Protein AF-A0A8J9YDN8-F1 (afdb_monomer_lite)

pLDDT: mean 72.3, std 19.66, range [25.12, 96.44]

Structure (mmCIF, N/CA/C/O backbone):
data_AF-A0A8J9YDN8-F1
#
_entry.id   AF-A0A8J9YDN8-F1
#
loop_
_atom_site.group_PDB
_atom_site.id
_atom_site.type_symbol
_atom_site.label_atom_id
_atom_site.label_alt_id
_atom_site.label_comp_id
_atom_site.label_asym_id
_atom_site.label_entity_id
_atom_site.label_seq_id
_atom_site.pdbx_PDB_ins_code
_atom_site.Cartn_x
_atom_site.Cartn_y
_atom_site.Cartn_z
_atom_site.occupancy
_atom_site.B_iso_or_equiv
_atom_site.auth_seq_id
_atom_site.auth_comp_id
_atom_site.auth_asym_id
_atom_site.auth_atom_id
_atom_site.pdbx_PDB_model_num
ATOM 1 N N . MET A 1 1 ? 43.183 -1.205 18.256 1.00 32.62 1 MET A N 1
ATOM 2 C CA . MET A 1 1 ? 43.778 -1.211 16.905 1.00 32.62 1 MET A CA 1
ATOM 3 C C . MET A 1 1 ? 43.228 -2.425 16.176 1.00 32.62 1 MET A C 1
ATOM 5 O O . MET A 1 1 ? 43.394 -3.534 16.661 1.00 32.62 1 MET A O 1
ATOM 9 N N . TYR A 1 2 ? 42.444 -2.174 15.131 1.00 32.41 2 TYR A N 1
ATOM 10 C CA . TYR A 1 2 ? 41.760 -3.162 14.299 1.00 32.41 2 TYR A CA 1
ATOM 11 C C . TYR A 1 2 ? 42.748 -4.118 13.618 1.00 32.41 2 TYR A C 1
ATOM 13 O O . TYR A 1 2 ? 43.807 -3.665 13.197 1.00 32.41 2 TYR A O 1
ATOM 21 N N . LEU A 1 3 ? 42.357 -5.383 13.429 1.00 27.89 3 LEU A N 1
ATOM 22 C CA . LEU A 1 3 ? 42.165 -5.972 12.095 1.00 27.89 3 LEU A CA 1
ATOM 23 C C . LEU A 1 3 ? 41.612 -7.403 12.206 1.00 27.89 3 LEU A C 1
ATOM 25 O O . LEU A 1 3 ? 42.238 -8.310 12.745 1.00 27.89 3 LEU A O 1
ATOM 29 N N . LEU A 1 4 ? 40.394 -7.548 11.684 1.00 29.16 4 LEU A N 1
ATOM 30 C CA . LEU A 1 4 ? 39.742 -8.797 11.315 1.00 29.16 4 LEU A CA 1
ATOM 31 C C . LEU A 1 4 ? 40.463 -9.381 10.093 1.00 29.16 4 LEU A C 1
ATOM 33 O O . LEU A 1 4 ? 40.366 -8.811 9.009 1.00 29.16 4 LEU A O 1
ATOM 37 N N . GLU A 1 5 ? 41.105 -10.537 10.240 1.00 28.38 5 GLU A N 1
ATOM 38 C CA . GLU A 1 5 ? 41.395 -11.430 9.116 1.00 28.38 5 GLU A CA 1
ATOM 39 C C . GLU A 1 5 ? 40.482 -12.654 9.221 1.00 28.38 5 GLU A C 1
ATOM 41 O O . GLU A 1 5 ? 40.680 -13.557 10.033 1.00 28.38 5 GLU A O 1
ATOM 46 N N . ILE A 1 6 ? 39.427 -12.652 8.404 1.00 29.89 6 ILE A N 1
ATOM 47 C CA . ILE A 1 6 ? 38.552 -13.806 8.205 1.00 29.89 6 ILE A CA 1
ATOM 48 C C . ILE A 1 6 ? 39.326 -14.812 7.356 1.00 29.89 6 ILE A C 1
ATOM 50 O O . ILE A 1 6 ? 39.540 -14.621 6.158 1.00 29.89 6 ILE A O 1
ATOM 54 N N . TRP A 1 7 ? 39.762 -15.876 8.023 1.00 25.12 7 TRP A N 1
ATOM 55 C CA . TRP A 1 7 ? 40.471 -17.000 7.438 1.00 25.12 7 TRP A CA 1
ATOM 56 C C . TRP A 1 7 ? 39.623 -17.734 6.396 1.00 25.12 7 TRP A C 1
ATOM 58 O O . TRP A 1 7 ? 38.424 -17.974 6.546 1.00 25.12 7 TRP A O 1
ATOM 68 N N . THR A 1 8 ? 40.307 -18.112 5.328 1.00 28.50 8 THR A N 1
ATOM 69 C CA . THR A 1 8 ? 39.839 -18.878 4.181 1.00 28.50 8 THR A CA 1
ATOM 70 C C . THR A 1 8 ? 39.310 -20.245 4.633 1.00 28.50 8 THR A C 1
ATOM 72 O O . THR A 1 8 ? 40.060 -21.066 5.160 1.00 28.50 8 THR A O 1
ATOM 75 N N . ILE A 1 9 ? 38.023 -20.531 4.413 1.00 33.84 9 ILE A N 1
ATOM 76 C CA . ILE A 1 9 ? 37.455 -21.857 4.696 1.00 33.84 9 ILE A CA 1
ATOM 77 C C . ILE A 1 9 ? 37.908 -22.830 3.600 1.00 33.84 9 ILE A C 1
ATOM 79 O O . ILE A 1 9 ? 37.355 -22.897 2.503 1.00 33.84 9 ILE A O 1
ATOM 83 N N . SER A 1 10 ? 38.949 -23.592 3.927 1.00 30.19 10 SER A N 1
ATOM 84 C CA . SER A 1 10 ? 39.359 -24.809 3.231 1.00 30.19 10 SER A CA 1
ATOM 85 C C . SER A 1 10 ? 38.374 -25.933 3.569 1.00 30.19 10 SER A C 1
ATOM 87 O O . SER A 1 10 ? 38.452 -26.547 4.632 1.00 30.19 10 SER A O 1
ATOM 89 N N . CYS A 1 11 ? 37.417 -26.216 2.682 1.00 31.25 11 CYS A N 1
ATOM 90 C CA . CYS A 1 11 ? 36.551 -27.389 2.820 1.00 31.25 11 CYS A CA 1
ATOM 91 C C . CYS A 1 11 ? 37.262 -28.649 2.297 1.00 31.25 11 CYS A C 1
ATOM 93 O O . CYS A 1 11 ? 37.248 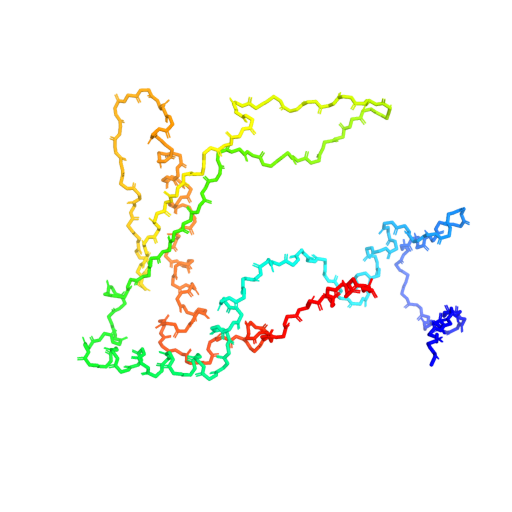-28.938 1.101 1.00 31.25 11 CYS A O 1
ATOM 95 N N . LYS A 1 12 ? 37.835 -29.441 3.211 1.00 34.00 12 LYS A N 1
ATOM 96 C CA . LYS A 1 12 ? 38.149 -30.863 3.000 1.00 34.00 12 LYS A CA 1
ATOM 97 C C . LYS A 1 12 ? 37.280 -31.719 3.933 1.00 34.00 12 LYS A C 1
ATOM 99 O O . LYS A 1 12 ? 37.434 -31.614 5.142 1.00 34.00 12 LYS A O 1
ATOM 104 N N . LYS A 1 13 ? 36.509 -32.642 3.321 1.00 38.09 13 LYS A N 1
ATOM 105 C CA . LYS A 1 13 ? 35.756 -33.793 3.897 1.00 38.09 13 LYS A CA 1
ATOM 106 C C . LYS A 1 13 ? 34.460 -33.393 4.637 1.00 38.09 13 LYS A C 1
ATOM 108 O O . LYS A 1 13 ? 34.459 -32.401 5.336 1.00 38.09 13 LYS A O 1
ATOM 113 N N . HIS A 1 14 ? 33.303 -34.051 4.530 1.00 32.78 14 HIS A N 1
ATOM 114 C CA . HIS A 1 14 ? 32.867 -35.372 4.057 1.00 32.78 14 HIS A CA 1
ATOM 115 C C . HIS A 1 14 ? 31.441 -35.203 3.480 1.00 32.78 14 HIS A C 1
ATOM 117 O O . HIS A 1 14 ? 30.592 -34.620 4.147 1.00 32.78 14 HIS A O 1
ATOM 123 N N . LEU A 1 15 ? 31.163 -35.703 2.273 1.00 41.69 15 LEU A N 1
ATOM 124 C CA . LEU A 1 15 ? 29.797 -35.812 1.738 1.00 41.69 15 LEU A CA 1
ATOM 125 C C . LEU A 1 15 ? 29.313 -37.257 1.941 1.00 41.69 15 LEU A C 1
ATOM 127 O O . LEU A 1 15 ? 30.065 -38.168 1.582 1.00 41.69 15 LEU A O 1
ATOM 131 N N . PRO A 1 16 ? 28.106 -37.494 2.487 1.00 37.84 16 PRO A N 1
ATOM 132 C CA . PRO A 1 16 ? 27.503 -38.816 2.475 1.00 37.84 16 PRO A CA 1
ATOM 133 C C . PRO A 1 16 ? 27.150 -39.214 1.040 1.00 37.84 16 PRO A C 1
ATOM 135 O O . PRO A 1 16 ? 26.726 -38.409 0.209 1.00 37.84 16 PRO A O 1
ATOM 138 N N . THR A 1 17 ? 27.397 -40.483 0.762 1.00 40.53 17 THR A N 1
ATOM 139 C CA . THR A 1 17 ? 27.254 -41.151 -0.523 1.00 40.53 17 THR A CA 1
ATOM 140 C C . THR A 1 17 ? 25.801 -41.253 -0.994 1.00 40.53 17 THR A C 1
ATOM 142 O O . THR A 1 17 ? 24.905 -41.605 -0.234 1.00 40.53 17 THR A O 1
ATOM 145 N N . THR A 1 18 ? 25.654 -41.047 -2.307 1.00 40.12 18 THR A N 1
ATOM 146 C CA . THR A 1 18 ? 24.608 -41.588 -3.194 1.00 40.12 18 THR A CA 1
ATOM 147 C C . THR A 1 18 ? 23.261 -40.858 -3.244 1.00 40.12 18 THR A C 1
ATOM 149 O O . THR A 1 18 ? 22.248 -41.305 -2.725 1.00 40.12 18 THR A O 1
ATOM 152 N N . THR A 1 19 ? 23.214 -39.792 -4.044 1.00 32.84 19 THR A N 1
ATOM 153 C CA . THR A 1 19 ? 22.147 -39.593 -5.042 1.00 32.84 19 THR A CA 1
ATOM 154 C C . THR A 1 19 ? 22.781 -38.893 -6.241 1.00 32.84 19 THR A C 1
ATOM 156 O O . THR A 1 19 ? 23.218 -37.745 -6.154 1.00 32.84 19 THR A O 1
ATOM 159 N N . THR A 1 20 ? 22.912 -39.614 -7.351 1.00 34.53 20 THR A N 1
ATOM 160 C CA . THR A 1 20 ? 23.477 -39.096 -8.598 1.00 34.53 20 THR A CA 1
ATOM 161 C C . THR A 1 20 ? 22.497 -38.106 -9.218 1.00 34.53 20 THR A C 1
ATOM 163 O O . THR A 1 20 ? 21.597 -38.490 -9.955 1.00 34.53 20 THR A O 1
ATOM 166 N N . ILE A 1 21 ? 22.689 -36.819 -8.940 1.00 35.16 21 ILE A N 1
ATOM 167 C CA . ILE A 1 21 ? 22.232 -35.738 -9.813 1.00 35.16 21 ILE A CA 1
ATOM 168 C C . ILE A 1 21 ? 23.504 -35.074 -10.331 1.00 35.16 21 ILE A C 1
ATOM 170 O O . ILE A 1 21 ? 24.177 -34.335 -9.611 1.00 35.16 21 ILE A O 1
ATOM 174 N N . SER A 1 22 ? 23.886 -35.386 -11.570 1.00 35.31 22 SER A N 1
ATOM 175 C CA . SER A 1 22 ? 25.076 -34.820 -12.203 1.00 35.31 22 SER A CA 1
ATOM 176 C C . SER A 1 22 ? 24.819 -33.375 -12.641 1.00 35.31 22 SER A C 1
ATOM 178 O O . SER A 1 22 ? 24.717 -33.075 -13.828 1.00 35.31 22 SER A O 1
ATOM 180 N N . PHE A 1 23 ? 24.745 -32.446 -11.692 1.00 42.88 23 PHE A N 1
ATOM 181 C CA . PHE A 1 23 ? 25.065 -31.059 -12.004 1.00 42.88 23 PHE A CA 1
ATOM 182 C C . PHE A 1 23 ? 26.581 -30.935 -11.945 1.00 42.88 23 PHE A C 1
ATOM 184 O O . PHE A 1 23 ? 27.172 -31.002 -10.868 1.00 42.88 23 PHE A O 1
ATOM 191 N N . SER A 1 24 ? 27.230 -30.783 -13.103 1.00 45.78 24 SER A N 1
ATOM 192 C CA . SER A 1 24 ? 28.659 -30.486 -13.179 1.00 45.78 24 SER A CA 1
ATOM 193 C C . SER A 1 24 ? 28.912 -29.132 -12.503 1.00 45.78 24 SER A C 1
ATOM 195 O O . SER A 1 24 ? 28.839 -28.065 -13.118 1.00 45.78 24 SER A O 1
ATOM 197 N N . CYS A 1 25 ? 29.151 -29.171 -11.198 1.00 50.16 25 CYS A N 1
ATOM 198 C CA . CYS A 1 25 ? 29.434 -28.026 -10.352 1.00 50.16 25 CYS A CA 1
ATOM 199 C C . CYS A 1 25 ? 30.897 -27.621 -10.568 1.00 50.16 25 CYS A C 1
ATOM 201 O O . CYS A 1 25 ? 31.750 -27.777 -9.698 1.00 50.16 25 CYS A O 1
ATOM 203 N N . VAL A 1 26 ? 31.218 -27.191 -11.788 1.00 56.16 26 VAL A N 1
ATOM 204 C CA . VAL A 1 26 ? 32.577 -26.806 -12.156 1.00 56.16 26 VAL A CA 1
ATOM 205 C C . VAL A 1 26 ? 32.791 -25.378 -11.667 1.00 56.16 26 VAL A C 1
ATOM 207 O O . VAL A 1 26 ? 32.317 -24.412 -12.267 1.00 56.16 26 VAL A O 1
ATOM 210 N N . LEU A 1 27 ? 33.485 -25.244 -10.537 1.00 59.66 27 LEU A N 1
ATOM 211 C CA . LEU A 1 27 ? 34.153 -23.995 -10.186 1.00 59.66 27 LEU A CA 1
ATOM 212 C C . LEU A 1 27 ? 35.107 -23.639 -11.332 1.00 59.66 27 LEU A C 1
ATOM 214 O O . LEU A 1 27 ? 35.815 -24.503 -11.849 1.00 59.66 27 LEU A O 1
ATOM 218 N N . ASN A 1 28 ? 35.113 -22.379 -11.763 1.00 60.41 28 ASN A N 1
ATOM 219 C CA . ASN A 1 28 ? 35.979 -21.941 -12.846 1.00 60.41 28 ASN A CA 1
ATOM 220 C C . ASN A 1 28 ? 37.429 -21.912 -12.348 1.00 60.41 28 ASN A C 1
ATOM 222 O O . ASN A 1 28 ? 37.866 -20.936 -11.741 1.00 60.41 28 ASN A O 1
ATOM 226 N N . THR A 1 29 ? 38.179 -22.977 -12.622 1.00 61.03 29 THR A N 1
ATOM 227 C CA . THR A 1 29 ? 39.565 -23.155 -12.166 1.00 61.03 29 THR A CA 1
ATOM 228 C C . THR A 1 29 ? 40.539 -22.131 -12.747 1.00 61.03 29 THR A C 1
ATOM 230 O O . THR A 1 29 ? 41.575 -21.886 -12.143 1.00 61.03 29 THR A O 1
ATOM 233 N N . ARG A 1 30 ? 40.209 -21.472 -13.869 1.00 63.25 30 ARG A N 1
ATOM 234 C CA . ARG A 1 30 ? 41.048 -20.408 -14.455 1.00 63.25 30 ARG A CA 1
ATOM 235 C C . ARG A 1 30 ? 40.832 -19.035 -13.818 1.00 63.25 30 ARG A C 1
ATOM 237 O O . ARG A 1 30 ? 41.738 -18.213 -13.853 1.00 63.25 30 ARG A O 1
ATOM 244 N N . LYS A 1 31 ? 39.634 -18.761 -13.290 1.00 65.25 31 LYS A N 1
ATOM 245 C CA . LYS A 1 31 ? 39.267 -17.460 -12.691 1.00 65.25 31 LYS A CA 1
ATOM 246 C C . LYS A 1 31 ? 39.116 -17.501 -11.168 1.00 65.25 31 LYS A C 1
ATOM 248 O O . LYS A 1 31 ? 38.851 -16.462 -10.575 1.00 65.25 31 LYS A O 1
ATOM 253 N N . GLY A 1 32 ? 39.224 -18.681 -10.550 1.00 70.50 32 GLY A N 1
ATOM 254 C CA . GLY A 1 32 ? 39.002 -18.863 -9.113 1.00 70.50 32 GLY A CA 1
ATOM 255 C C . GLY A 1 32 ? 37.584 -18.496 -8.666 1.00 70.50 32 GLY A C 1
ATOM 256 O O . GLY A 1 32 ? 37.387 -18.113 -7.519 1.00 70.50 32 GLY A O 1
ATOM 257 N N . SER A 1 33 ? 36.597 -18.558 -9.566 1.00 71.62 33 SER A N 1
ATOM 258 C CA . SER A 1 33 ? 35.242 -18.069 -9.301 1.00 71.62 33 SER A CA 1
ATOM 259 C C . SER A 1 33 ? 34.178 -19.140 -9.502 1.00 71.62 33 SER A C 1
ATOM 261 O O . SER A 1 33 ? 34.288 -20.034 -10.346 1.00 71.62 33 SER A O 1
ATOM 263 N N . ALA A 1 34 ? 33.114 -19.047 -8.709 1.00 77.50 34 ALA A N 1
ATOM 264 C CA . ALA A 1 34 ? 31.947 -19.891 -8.874 1.00 77.50 34 ALA A CA 1
ATOM 265 C C . ALA A 1 34 ? 31.146 -19.477 -10.119 1.00 77.50 34 ALA A C 1
ATOM 267 O O . ALA A 1 34 ? 30.843 -18.301 -10.322 1.00 77.50 34 ALA A O 1
ATOM 268 N N . GLY A 1 35 ? 30.809 -20.453 -10.966 1.00 80.69 35 GLY A N 1
ATOM 269 C CA . GLY A 1 35 ? 29.981 -20.235 -12.152 1.00 80.69 35 GLY A CA 1
ATOM 270 C C . GLY A 1 35 ? 28.487 -20.105 -11.833 1.00 80.69 35 GLY A C 1
ATOM 271 O O . GLY A 1 35 ? 28.041 -20.386 -10.721 1.00 80.69 35 GLY A O 1
ATOM 272 N N . TRP A 1 36 ? 27.688 -19.744 -12.842 1.00 79.50 36 TRP A N 1
ATOM 273 C CA . TRP A 1 36 ? 26.227 -19.636 -12.715 1.00 79.50 36 TRP A CA 1
ATOM 274 C C . TRP A 1 36 ? 25.578 -20.932 -12.203 1.00 79.50 36 TRP A C 1
ATOM 276 O O . TRP A 1 36 ? 24.789 -20.887 -11.264 1.00 79.50 36 TRP A O 1
ATOM 286 N N . ASN A 1 37 ? 25.980 -22.092 -12.738 1.00 83.81 37 ASN A N 1
ATOM 287 C CA . ASN A 1 37 ? 25.451 -23.398 -12.319 1.00 83.81 37 ASN A CA 1
ATOM 288 C C . ASN A 1 37 ? 25.775 -23.725 -10.853 1.00 83.81 37 ASN A C 1
ATOM 290 O O . ASN A 1 37 ? 24.958 -24.329 -10.162 1.00 83.81 37 ASN A O 1
ATOM 294 N N . TRP A 1 38 ? 26.942 -23.291 -10.359 1.00 86.19 38 TRP A N 1
ATOM 295 C CA . TRP A 1 38 ? 27.281 -23.419 -8.941 1.00 86.19 38 TRP A CA 1
ATOM 296 C C . TRP A 1 38 ? 26.325 -22.584 -8.086 1.00 86.19 38 TRP A C 1
ATOM 298 O O . TRP A 1 38 ? 25.809 -23.093 -7.096 1.00 86.19 38 TRP A O 1
ATOM 308 N N . LEU A 1 39 ? 26.046 -21.336 -8.487 1.00 82.88 39 LEU A N 1
ATOM 309 C CA . LEU A 1 39 ? 25.153 -20.433 -7.754 1.00 82.88 39 LEU A CA 1
ATOM 310 C C . LEU A 1 39 ? 23.708 -20.945 -7.736 1.00 82.88 39 LEU A C 1
ATOM 312 O O . LEU A 1 39 ? 23.057 -20.859 -6.700 1.00 82.88 39 LEU A O 1
ATOM 316 N N . VAL A 1 40 ? 23.215 -21.479 -8.857 1.00 85.62 40 VAL A N 1
ATOM 317 C CA . VAL A 1 40 ? 21.880 -22.096 -8.937 1.00 85.62 40 VAL A CA 1
ATOM 318 C C . VAL A 1 40 ? 21.795 -23.290 -7.986 1.00 85.62 40 VAL A C 1
ATOM 320 O O . VAL A 1 40 ? 20.963 -23.281 -7.084 1.00 85.62 40 VAL A O 1
ATOM 323 N N . GLY A 1 41 ? 22.724 -24.247 -8.084 1.00 86.69 41 GLY A N 1
ATOM 324 C CA . GLY A 1 41 ? 22.722 -25.410 -7.193 1.00 86.69 41 GLY A CA 1
ATOM 325 C C . GLY A 1 41 ? 22.967 -25.050 -5.722 1.00 86.69 41 GLY A C 1
ATOM 326 O O . GLY A 1 41 ? 22.443 -25.706 -4.831 1.00 86.69 41 GLY A O 1
ATOM 327 N N . TYR A 1 42 ? 23.747 -24.004 -5.435 1.00 86.50 42 TYR A N 1
ATOM 328 C CA . TYR A 1 42 ? 23.937 -23.497 -4.073 1.00 86.50 42 TYR A CA 1
ATOM 329 C C . TYR A 1 42 ? 22.635 -22.928 -3.500 1.00 86.50 42 TYR A C 1
ATOM 331 O O . TYR A 1 42 ? 22.278 -23.244 -2.369 1.00 86.50 42 TYR A O 1
ATOM 339 N N . LYS A 1 43 ? 21.893 -22.144 -4.291 1.00 91.31 43 LYS A N 1
ATOM 340 C CA . LYS A 1 43 ? 20.582 -21.628 -3.886 1.00 91.31 43 LYS A CA 1
ATOM 341 C C . LYS A 1 43 ? 19.592 -22.748 -3.604 1.00 91.31 43 LYS A C 1
ATOM 343 O O . LYS A 1 43 ? 18.925 -22.695 -2.582 1.00 91.31 43 LYS A O 1
ATOM 348 N N . GLU A 1 44 ? 19.533 -23.760 -4.464 1.00 90.69 44 GLU A N 1
ATOM 349 C CA . GLU A 1 44 ? 18.628 -24.900 -4.289 1.00 90.69 44 GLU A CA 1
ATOM 350 C C . GLU A 1 44 ? 18.982 -25.731 -3.051 1.00 90.69 44 GLU A C 1
ATOM 352 O O . GLU A 1 44 ? 18.104 -26.021 -2.244 1.00 90.69 44 GLU A O 1
ATOM 357 N N . ARG A 1 45 ? 20.269 -26.046 -2.839 1.00 92.19 45 ARG A N 1
ATOM 358 C CA . ARG A 1 45 ? 20.721 -26.836 -1.678 1.00 92.19 45 ARG A CA 1
ATOM 359 C C . ARG A 1 45 ? 20.426 -26.174 -0.333 1.00 92.19 45 ARG A C 1
ATOM 361 O O . ARG A 1 45 ? 20.186 -26.882 0.637 1.00 92.19 45 ARG A O 1
ATOM 368 N N . TYR A 1 46 ? 20.479 -24.845 -0.272 1.00 92.44 46 TYR A N 1
ATOM 369 C CA . TYR A 1 46 ? 20.293 -24.084 0.967 1.00 92.44 46 TYR A CA 1
ATOM 370 C C . TYR A 1 46 ? 18.972 -23.298 1.011 1.00 92.44 46 TYR A C 1
ATOM 372 O O . TYR A 1 46 ? 18.788 -22.477 1.904 1.00 92.44 46 TYR A O 1
ATOM 380 N N . GLY A 1 47 ? 18.062 -23.509 0.053 1.00 91.12 47 GLY A N 1
ATOM 381 C CA . GLY A 1 47 ? 16.762 -22.829 0.011 1.00 91.12 47 GLY A CA 1
ATOM 382 C C . GLY A 1 47 ? 16.837 -21.299 -0.107 1.00 91.12 47 GLY A C 1
ATOM 383 O O . GLY A 1 47 ? 15.983 -20.594 0.424 1.00 91.12 47 GLY A O 1
ATOM 384 N N . LEU A 1 48 ? 17.858 -20.755 -0.774 1.00 88.75 48 LEU A N 1
ATOM 385 C CA . LEU A 1 48 ? 18.100 -19.309 -0.841 1.00 88.75 48 LEU A CA 1
ATOM 386 C C . LEU A 1 48 ? 17.388 -18.665 -2.037 1.00 88.75 48 LEU A C 1
ATOM 388 O O . LEU A 1 48 ? 17.522 -19.114 -3.176 1.00 88.75 48 LEU A O 1
ATOM 392 N N . SER A 1 49 ? 16.714 -17.535 -1.807 1.00 86.38 49 SER A N 1
ATOM 393 C CA . SER A 1 49 ? 16.098 -16.730 -2.871 1.00 86.38 49 SER A CA 1
ATOM 394 C C . SER A 1 49 ? 16.856 -15.420 -3.093 1.00 86.38 49 SER A C 1
ATOM 396 O O . SER A 1 49 ? 17.325 -14.788 -2.149 1.00 86.38 49 SER A O 1
ATOM 398 N N . LEU A 1 50 ? 17.001 -15.003 -4.356 1.00 80.19 50 LEU A N 1
ATOM 399 C CA . LEU A 1 50 ? 17.563 -13.690 -4.673 1.00 80.19 50 LEU A CA 1
ATOM 400 C C . LEU A 1 50 ? 16.430 -12.666 -4.678 1.00 80.19 50 LEU A C 1
ATOM 402 O O . LEU A 1 50 ? 15.491 -12.793 -5.462 1.00 80.19 50 LEU A O 1
ATOM 406 N N . ARG A 1 51 ? 16.535 -11.651 -3.824 1.00 78.62 51 ARG A N 1
ATOM 407 C CA . ARG A 1 51 ? 15.580 -10.546 -3.734 1.00 78.62 51 ARG A CA 1
ATOM 408 C C . ARG A 1 51 ? 16.314 -9.229 -3.933 1.00 78.62 51 ARG A C 1
ATOM 410 O O . ARG A 1 51 ? 17.461 -9.082 -3.516 1.00 78.62 51 ARG A O 1
ATOM 417 N N . THR A 1 52 ? 15.662 -8.284 -4.594 1.00 75.31 52 THR A N 1
ATOM 418 C CA . THR A 1 52 ? 16.093 -6.886 -4.575 1.00 75.31 52 THR A CA 1
ATOM 419 C C . THR A 1 52 ? 15.416 -6.238 -3.371 1.00 75.31 52 THR A C 1
ATOM 421 O O . THR A 1 52 ? 14.196 -6.367 -3.273 1.00 75.31 52 THR A O 1
ATOM 424 N N . PRO A 1 53 ? 16.162 -5.614 -2.444 1.00 77.50 53 PRO A N 1
ATOM 425 C CA . PRO A 1 53 ? 15.550 -4.951 -1.300 1.00 77.50 53 PRO A CA 1
ATOM 426 C C . PRO A 1 53 ? 14.664 -3.800 -1.781 1.00 77.50 53 PRO A C 1
ATOM 428 O O . PRO A 1 53 ? 15.024 -3.078 -2.715 1.00 77.50 53 PRO A O 1
ATOM 431 N N . GLU A 1 54 ? 13.504 -3.643 -1.153 1.00 76.62 54 GLU A N 1
ATOM 432 C CA . GLU A 1 54 ? 12.646 -2.482 -1.365 1.00 76.62 54 GLU A CA 1
ATOM 433 C C . GLU A 1 54 ? 13.135 -1.328 -0.488 1.00 76.62 54 GLU A C 1
ATOM 435 O O . GLU A 1 54 ? 13.484 -1.519 0.677 1.00 76.62 54 GLU A O 1
ATOM 440 N N . ASN A 1 55 ? 13.181 -0.120 -1.052 1.00 77.44 55 ASN A N 1
ATOM 441 C CA . ASN A 1 55 ? 13.557 1.061 -0.286 1.00 77.44 55 ASN A CA 1
ATOM 442 C C . ASN A 1 55 ? 12.412 1.431 0.664 1.00 77.44 55 ASN A C 1
ATOM 444 O O . ASN A 1 55 ? 11.319 1.778 0.215 1.00 77.44 55 ASN A O 1
ATOM 448 N N . LEU A 1 56 ? 12.687 1.412 1.965 1.00 78.25 56 LEU A N 1
ATOM 449 C CA . LEU A 1 56 ? 11.776 1.882 3.002 1.00 78.25 56 LEU A CA 1
ATOM 450 C C . LEU A 1 56 ? 12.189 3.294 3.426 1.00 78.25 56 LEU A C 1
ATOM 452 O O . LEU A 1 56 ? 13.354 3.533 3.740 1.00 78.25 56 LEU A O 1
ATOM 456 N N . SER A 1 57 ? 11.253 4.246 3.416 1.00 80.50 57 SER A N 1
ATOM 457 C CA . SER A 1 57 ? 11.536 5.586 3.935 1.00 80.50 57 SER A CA 1
ATOM 458 C C . SER A 1 57 ? 11.637 5.562 5.460 1.00 80.50 57 SER A C 1
ATOM 460 O O . SER A 1 57 ? 10.981 4.754 6.119 1.00 80.50 57 SER A O 1
ATOM 462 N N . SER A 1 58 ? 12.411 6.487 6.029 1.00 78.38 58 SER A N 1
ATOM 463 C CA . SER A 1 58 ? 12.563 6.625 7.484 1.00 78.38 58 SER A CA 1
ATOM 464 C C . SER A 1 58 ? 11.215 6.776 8.195 1.00 78.38 58 SER A C 1
ATOM 466 O O . SER A 1 58 ? 10.962 6.090 9.179 1.00 78.38 58 SER A O 1
ATOM 468 N N . GLY A 1 59 ? 10.307 7.595 7.651 1.00 78.50 59 GLY A N 1
ATOM 469 C CA . GLY A 1 59 ? 8.955 7.759 8.193 1.00 78.50 59 GLY A CA 1
ATOM 470 C C . GLY A 1 59 ? 8.155 6.452 8.218 1.00 78.50 59 GLY A C 1
ATOM 471 O O . GLY A 1 59 ? 7.536 6.134 9.229 1.00 78.50 59 GLY A O 1
ATOM 472 N N . ARG A 1 60 ? 8.221 5.642 7.150 1.00 77.88 60 ARG A N 1
ATOM 473 C CA . ARG A 1 60 ? 7.546 4.332 7.118 1.00 77.88 60 ARG A CA 1
ATOM 474 C C . ARG A 1 60 ? 8.171 3.342 8.100 1.00 77.88 60 ARG A C 1
ATOM 476 O O . ARG A 1 60 ? 7.436 2.571 8.709 1.00 77.88 60 ARG A O 1
ATOM 483 N N . ALA A 1 61 ? 9.490 3.383 8.287 1.00 77.81 61 ALA A N 1
ATOM 484 C CA . ALA A 1 61 ? 10.178 2.554 9.275 1.00 77.81 61 ALA A CA 1
ATOM 485 C C . ALA A 1 61 ? 9.763 2.910 10.713 1.00 77.81 61 ALA A C 1
ATOM 487 O O . ALA A 1 61 ? 9.516 2.017 11.515 1.00 77.81 61 ALA A O 1
ATOM 488 N N . ILE A 1 62 ? 9.614 4.203 11.024 1.00 78.62 62 ILE A N 1
ATOM 489 C CA . ILE A 1 62 ? 9.136 4.662 12.338 1.00 78.62 62 ILE A CA 1
ATOM 490 C C . ILE A 1 62 ? 7.700 4.188 12.582 1.00 78.62 62 ILE A C 1
ATOM 492 O O . ILE A 1 62 ? 7.437 3.581 13.615 1.00 78.62 62 ILE A O 1
ATOM 496 N N . CYS A 1 63 ? 6.788 4.391 11.625 1.00 78.75 63 CYS A N 1
ATOM 497 C CA . CYS A 1 63 ? 5.391 3.960 11.762 1.00 78.75 63 CYS A CA 1
ATOM 498 C C . CYS A 1 63 ? 5.215 2.435 11.822 1.00 78.75 63 CYS A C 1
ATOM 500 O O . CYS A 1 63 ? 4.165 1.965 12.244 1.00 78.75 63 CYS A O 1
ATOM 502 N N . SER A 1 64 ? 6.228 1.664 11.419 1.00 77.44 64 SER A N 1
ATOM 503 C CA . SER A 1 64 ? 6.228 0.200 11.527 1.00 77.44 64 SER A CA 1
ATOM 504 C C . SER A 1 64 ? 6.625 -0.290 12.927 1.00 77.44 64 SER A C 1
ATOM 506 O O . SER A 1 64 ? 6.796 -1.486 13.121 1.00 77.44 64 SER A O 1
ATOM 508 N N . ASN A 1 65 ? 6.778 0.604 13.911 1.00 82.94 65 ASN A N 1
ATOM 509 C CA . ASN A 1 65 ? 7.016 0.240 15.307 1.00 82.94 65 ASN A CA 1
ATOM 510 C C . ASN A 1 65 ? 5.764 -0.432 15.916 1.00 82.94 65 ASN A C 1
ATOM 512 O O . ASN A 1 65 ? 4.661 0.099 15.759 1.00 82.94 65 ASN A O 1
ATOM 516 N N . PRO A 1 66 ? 5.907 -1.553 16.653 1.00 82.88 66 PRO A N 1
ATOM 517 C CA . PRO A 1 66 ? 4.777 -2.263 17.255 1.00 82.88 66 PRO A CA 1
ATOM 518 C C . PRO A 1 66 ? 3.909 -1.397 18.176 1.00 82.88 66 PRO A C 1
ATOM 520 O O . PRO A 1 66 ? 2.700 -1.596 18.202 1.00 82.88 66 PRO A O 1
ATOM 523 N N . THR A 1 67 ? 4.481 -0.429 18.901 1.00 86.00 67 THR A N 1
ATOM 524 C CA . THR A 1 67 ? 3.702 0.463 19.779 1.00 86.00 67 THR A CA 1
ATOM 525 C C . THR A 1 67 ? 2.783 1.373 18.967 1.00 86.00 67 THR A C 1
ATOM 527 O O . THR A 1 67 ? 1.592 1.439 19.233 1.00 86.00 67 THR A O 1
ATOM 530 N N . ILE A 1 68 ? 3.311 1.992 17.907 1.00 86.69 68 ILE A N 1
ATOM 531 C CA . ILE A 1 68 ? 2.531 2.878 17.028 1.00 86.69 68 ILE A CA 1
ATOM 532 C C . ILE A 1 68 ? 1.445 2.086 16.292 1.00 86.69 68 ILE A C 1
ATOM 534 O O . ILE A 1 68 ? 0.328 2.568 16.117 1.00 86.69 68 ILE A O 1
ATOM 538 N N . LEU A 1 69 ? 1.756 0.855 15.876 1.00 87.56 69 LEU A N 1
ATOM 539 C CA . LEU A 1 69 ? 0.774 -0.040 15.268 1.00 87.56 69 LEU A CA 1
ATOM 540 C C . LEU A 1 69 ? -0.328 -0.437 16.256 1.00 87.56 69 LEU A C 1
ATOM 542 O O . LEU A 1 69 ? -1.495 -0.453 15.870 1.00 87.56 69 LEU A O 1
ATOM 546 N N . ALA A 1 70 ? 0.014 -0.731 17.514 1.00 88.56 70 ALA A N 1
ATOM 547 C CA . ALA A 1 70 ? -0.971 -1.041 18.547 1.00 88.56 70 ALA A CA 1
ATOM 548 C C . ALA A 1 70 ? -1.945 0.130 18.752 1.00 88.56 70 ALA A C 1
ATOM 550 O O . ALA A 1 70 ? -3.158 -0.073 18.648 1.00 88.56 70 ALA A O 1
ATOM 551 N N . ASP A 1 71 ? -1.414 1.346 18.907 1.00 91.88 71 ASP A N 1
ATOM 552 C CA . ASP A 1 71 ? -2.207 2.572 19.049 1.00 91.88 71 ASP A CA 1
ATOM 553 C C . ASP A 1 71 ? -3.094 2.810 17.813 1.00 91.88 71 ASP A C 1
ATOM 555 O O . ASP A 1 71 ? -4.262 3.188 17.922 1.00 91.88 71 ASP A O 1
ATOM 559 N N . PHE A 1 72 ? -2.571 2.563 16.607 1.00 92.12 72 PHE A N 1
ATOM 560 C CA . PHE A 1 72 ? -3.342 2.676 15.367 1.00 92.12 72 PHE A CA 1
ATOM 561 C C . PHE A 1 72 ? -4.545 1.724 15.348 1.00 92.12 72 PHE A C 1
ATOM 563 O O . PHE A 1 72 ? -5.660 2.156 15.047 1.00 92.12 72 PHE A O 1
ATOM 570 N N . TYR A 1 73 ? -4.348 0.444 15.675 1.00 93.50 73 TYR A N 1
ATOM 571 C CA . TYR A 1 73 ? -5.439 -0.531 15.658 1.00 93.50 73 TYR A CA 1
ATOM 572 C C . TYR A 1 73 ? -6.464 -0.304 16.771 1.00 93.50 73 TYR A C 1
ATOM 574 O O . TYR A 1 73 ? -7.640 -0.594 16.564 1.00 93.50 73 TYR A O 1
ATOM 582 N N . GLU A 1 74 ? -6.055 0.210 17.931 1.00 94.50 74 GLU A N 1
ATOM 583 C CA . GLU A 1 74 ? -6.977 0.599 19.005 1.00 94.50 74 GLU A CA 1
ATOM 584 C C . GLU A 1 74 ? -7.865 1.782 18.592 1.00 94.50 74 GLU A C 1
ATOM 586 O O . GLU A 1 74 ? -9.089 1.748 18.756 1.00 94.50 74 GLU A O 1
ATOM 591 N N . ASN A 1 75 ? -7.271 2.792 17.953 1.00 95.25 75 ASN A N 1
ATOM 592 C CA . ASN A 1 75 ? -8.020 3.915 17.394 1.00 95.25 75 ASN A CA 1
ATOM 593 C C . ASN A 1 75 ? -8.971 3.463 16.277 1.00 95.25 75 ASN A C 1
ATOM 595 O O . ASN A 1 75 ? -10.127 3.885 16.233 1.00 95.25 75 ASN A O 1
ATOM 599 N N . LEU A 1 76 ? -8.511 2.571 15.394 1.00 93.69 76 LEU A N 1
ATOM 600 C CA . LEU A 1 76 ? -9.338 2.002 14.332 1.00 93.69 76 LEU A CA 1
ATOM 601 C C . LEU A 1 76 ? -10.537 1.232 14.900 1.00 93.69 76 LEU A C 1
ATOM 603 O O . LEU A 1 76 ? -11.658 1.437 14.444 1.00 93.69 76 LEU A O 1
ATOM 607 N N . GLU A 1 77 ? -10.319 0.383 15.905 1.00 94.75 77 GLU A N 1
ATOM 608 C CA . GLU A 1 77 ? -11.385 -0.358 16.588 1.00 94.75 77 GLU A CA 1
ATOM 609 C C . GLU A 1 77 ? -12.429 0.588 17.187 1.00 94.75 77 GLU A C 1
ATOM 611 O O . GLU A 1 77 ? -13.628 0.418 16.963 1.00 94.75 77 GLU A O 1
ATOM 616 N N . THR A 1 78 ? -11.969 1.638 17.869 1.00 9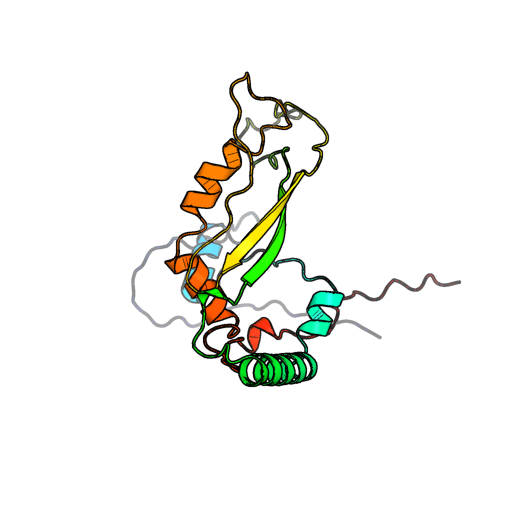5.81 78 THR A N 1
ATOM 617 C CA . THR A 1 78 ? -12.837 2.656 18.471 1.00 95.81 78 THR A CA 1
ATOM 618 C C . THR A 1 78 ? -13.710 3.343 17.421 1.00 95.81 78 THR A C 1
ATOM 620 O O . THR A 1 78 ? -14.920 3.475 17.613 1.00 95.81 78 THR A O 1
ATOM 623 N N . ILE A 1 79 ? -13.131 3.743 16.285 1.00 94.94 79 ILE A N 1
ATOM 624 C CA . ILE A 1 79 ? -13.856 4.390 15.180 1.00 94.94 79 ILE A CA 1
ATOM 625 C C . ILE A 1 79 ? -14.871 3.426 14.555 1.00 94.94 79 ILE A C 1
ATOM 627 O O . ILE A 1 79 ? -16.013 3.813 14.302 1.00 94.94 79 ILE A O 1
ATOM 631 N N . LEU A 1 80 ? -14.484 2.167 14.327 1.00 94.06 80 LEU A N 1
ATOM 632 C CA . LEU A 1 80 ? -15.370 1.165 13.734 1.00 94.06 80 LEU A CA 1
ATOM 633 C C . LEU A 1 80 ? -16.586 0.875 14.622 1.00 94.06 80 LEU A C 1
ATOM 635 O O . LEU A 1 80 ? -17.698 0.773 14.102 1.00 94.06 80 LEU A O 1
ATOM 639 N N . LEU A 1 81 ? -16.388 0.785 15.940 1.00 94.25 81 LEU A N 1
ATOM 640 C CA . LEU A 1 81 ? -17.464 0.572 16.912 1.00 94.25 81 LEU A CA 1
ATOM 641 C C . LEU A 1 81 ? -18.355 1.810 17.059 1.00 94.25 81 LEU A C 1
ATOM 643 O O . LEU A 1 81 ? -19.577 1.694 17.016 1.00 94.25 81 LEU A O 1
ATOM 647 N N . THR A 1 82 ? -17.757 2.999 17.176 1.00 96.44 82 THR A N 1
ATOM 648 C CA . THR A 1 82 ? -18.494 4.264 17.368 1.00 96.44 82 THR A CA 1
ATOM 649 C C . THR A 1 82 ? -19.430 4.571 16.196 1.00 96.44 82 THR A C 1
ATOM 651 O O . THR A 1 82 ? -20.491 5.165 16.387 1.00 96.44 82 THR A O 1
ATOM 654 N N . HIS A 1 83 ? -19.057 4.162 14.982 1.00 93.19 83 HIS A N 1
ATOM 655 C CA . HIS A 1 83 ? -19.814 4.443 13.762 1.00 93.19 83 HIS A CA 1
ATOM 656 C C . HIS A 1 83 ? -20.596 3.243 13.198 1.00 93.19 83 HIS A C 1
ATOM 658 O O . HIS A 1 83 ? -21.135 3.360 12.097 1.00 93.19 83 HIS A O 1
ATOM 664 N N . ASP A 1 84 ? -20.680 2.117 13.919 1.00 92.44 84 ASP A N 1
ATOM 665 C CA . ASP A 1 84 ? -21.378 0.896 13.469 1.00 92.44 84 ASP A CA 1
ATOM 666 C C . ASP A 1 84 ? -20.893 0.398 12.085 1.00 92.44 84 ASP A C 1
ATOM 668 O O . ASP A 1 84 ? -21.667 0.103 11.170 1.00 92.44 84 ASP A O 1
ATOM 672 N N . LEU A 1 85 ? -19.567 0.368 11.899 1.00 92.88 85 LEU A N 1
ATOM 673 C CA . LEU A 1 85 ? -18.919 0.017 10.626 1.00 92.88 85 LEU A CA 1
ATOM 674 C C . LEU A 1 85 ? -18.310 -1.391 10.604 1.00 92.88 85 LEU A C 1
ATOM 676 O O . LEU A 1 85 ? -17.816 -1.815 9.559 1.00 92.88 85 LEU A O 1
ATOM 680 N N . VAL A 1 86 ? -18.355 -2.121 11.721 1.00 90.31 86 VAL A N 1
ATOM 681 C CA . VAL A 1 86 ? -17.718 -3.445 11.876 1.00 90.31 86 VAL A CA 1
ATOM 682 C C . VAL A 1 86 ? -18.189 -4.440 10.809 1.00 90.31 86 VAL A C 1
ATOM 684 O O . VAL A 1 86 ? -17.367 -5.111 10.193 1.00 90.31 86 VAL A O 1
ATOM 687 N N . ASP A 1 87 ? -19.488 -4.462 10.509 1.00 90.19 87 ASP A N 1
ATOM 688 C CA . ASP A 1 87 ? -20.083 -5.370 9.518 1.00 90.19 87 ASP A CA 1
ATOM 689 C C . ASP A 1 87 ? -20.410 -4.676 8.182 1.00 90.19 87 ASP A C 1
ATOM 691 O O . ASP A 1 87 ? -21.168 -5.200 7.365 1.00 90.19 87 ASP A O 1
ATOM 695 N N . ARG A 1 88 ? -19.852 -3.479 7.930 1.00 92.44 88 ARG A N 1
ATOM 696 C CA . ARG A 1 88 ? -20.168 -2.656 6.745 1.00 92.44 88 ARG A CA 1
ATOM 697 C C . ARG A 1 88 ? -18.945 -2.413 5.851 1.00 92.44 88 ARG A C 1
ATOM 699 O O . ARG A 1 88 ? -18.463 -1.279 5.759 1.00 92.44 88 ARG A O 1
ATOM 706 N N . PRO A 1 89 ? -18.474 -3.435 5.111 1.00 92.25 89 PRO A N 1
ATOM 707 C CA . PRO A 1 89 ? -17.298 -3.306 4.248 1.00 92.25 89 PRO A CA 1
ATOM 708 C C . PRO A 1 89 ? -17.483 -2.276 3.125 1.00 92.25 89 PRO A C 1
ATOM 710 O O . PRO A 1 89 ? -16.517 -1.669 2.665 1.00 92.25 89 PRO A O 1
ATOM 713 N N . ASP A 1 90 ? -18.723 -2.013 2.708 1.00 93.44 90 ASP A N 1
ATOM 714 C CA . ASP A 1 90 ? -19.044 -1.039 1.658 1.00 93.44 90 ASP A CA 1
ATOM 715 C C . ASP A 1 90 ? -18.722 0.413 2.031 1.00 93.44 90 ASP A C 1
ATOM 717 O O . ASP A 1 90 ? -18.640 1.286 1.160 1.00 93.44 90 ASP A O 1
ATOM 721 N N . LYS A 1 91 ? -18.564 0.687 3.329 1.00 92.56 91 LYS A N 1
ATOM 722 C CA . LYS A 1 91 ? -18.309 2.025 3.874 1.00 92.56 91 LYS A CA 1
ATOM 723 C C . LYS A 1 91 ? -16.848 2.253 4.246 1.00 92.56 91 LYS A C 1
ATOM 725 O O . LYS A 1 91 ? -16.479 3.388 4.527 1.00 92.56 91 LYS A O 1
ATOM 730 N N . ILE A 1 92 ? -16.018 1.216 4.190 1.00 94.00 92 ILE A N 1
ATOM 731 C CA . ILE A 1 92 ? -14.590 1.304 4.488 1.00 94.00 92 ILE A CA 1
ATOM 732 C C . ILE A 1 92 ? -13.844 1.455 3.169 1.00 94.00 92 ILE A C 1
ATOM 734 O O . ILE A 1 92 ? -13.819 0.534 2.352 1.00 94.00 92 ILE A O 1
ATOM 738 N N . TRP A 1 93 ? -13.245 2.624 2.969 1.00 93.31 93 TRP A N 1
ATOM 739 C CA . TRP A 1 93 ? -12.507 2.972 1.760 1.00 93.31 93 TRP A CA 1
ATOM 740 C C . TRP A 1 93 ? -11.044 3.232 2.097 1.00 93.31 93 TRP A C 1
ATOM 742 O O . TRP A 1 93 ? -10.736 3.914 3.069 1.00 93.31 93 TRP A O 1
ATOM 752 N N . ASN A 1 94 ? -10.152 2.699 1.270 1.00 92.19 94 ASN A N 1
ATOM 753 C CA . ASN A 1 94 ? -8.735 3.018 1.278 1.00 92.19 94 ASN A CA 1
ATOM 754 C C . ASN A 1 94 ? -8.374 3.727 -0.030 1.00 92.19 94 ASN A C 1
ATOM 756 O O . ASN A 1 94 ? -8.859 3.346 -1.099 1.00 92.19 94 ASN A O 1
ATOM 760 N N . GLY A 1 95 ? -7.524 4.744 0.066 1.00 89.75 95 GLY A N 1
ATOM 761 C CA . GLY A 1 95 ? -7.049 5.526 -1.066 1.00 89.75 95 GLY A CA 1
ATOM 762 C C . GLY A 1 95 ? -5.536 5.667 -1.011 1.00 89.75 95 GLY A C 1
ATOM 763 O O . GLY A 1 95 ? -5.004 6.008 0.041 1.00 89.75 95 GLY A O 1
ATOM 764 N N . ASP A 1 96 ? -4.852 5.413 -2.124 1.00 85.94 96 ASP A N 1
ATOM 765 C CA . ASP A 1 96 ? -3.403 5.611 -2.223 1.00 85.94 96 ASP A CA 1
ATOM 766 C C . ASP A 1 96 ? -3.006 6.225 -3.570 1.00 85.94 96 ASP A C 1
ATOM 768 O O . ASP A 1 96 ? -3.630 5.972 -4.607 1.00 85.94 96 ASP A O 1
ATOM 772 N N . GLU A 1 97 ? -1.964 7.053 -3.548 1.00 81.50 97 GLU A N 1
ATOM 773 C CA . GLU A 1 97 ? -1.446 7.742 -4.725 1.00 81.50 97 GLU A CA 1
ATOM 774 C C . GLU A 1 97 ? -0.321 6.923 -5.358 1.00 81.50 97 GLU A C 1
ATOM 776 O O . GLU A 1 97 ? 0.749 6.723 -4.786 1.00 81.50 97 GLU A O 1
ATOM 781 N N . THR A 1 98 ? -0.535 6.476 -6.593 1.00 76.06 98 THR A N 1
ATOM 782 C CA . THR A 1 98 ? 0.501 5.789 -7.364 1.00 76.06 98 THR A CA 1
ATOM 783 C C . THR A 1 98 ? 1.097 6.728 -8.403 1.00 76.06 98 THR A C 1
ATOM 785 O O . THR A 1 98 ? 0.419 7.202 -9.316 1.00 76.06 98 THR A O 1
ATOM 788 N N . GLY A 1 99 ? 2.406 6.961 -8.292 1.00 71.56 99 GLY A N 1
ATOM 789 C CA . GLY A 1 99 ? 3.188 7.658 -9.306 1.00 71.56 99 GLY A CA 1
ATOM 790 C C . GLY A 1 99 ? 3.513 6.742 -10.479 1.00 71.56 99 GLY A C 1
ATOM 791 O O . GLY A 1 99 ? 4.241 5.759 -10.337 1.00 71.56 99 GLY A O 1
ATOM 792 N N . LEU A 1 100 ? 3.010 7.084 -11.660 1.00 70.06 100 LEU A N 1
ATOM 793 C CA . LEU A 1 100 ? 3.253 6.343 -12.885 1.00 70.06 100 LEU A CA 1
ATOM 794 C C . LEU A 1 100 ? 4.195 7.133 -13.785 1.00 70.06 100 LEU A C 1
ATOM 796 O O . LEU A 1 100 ?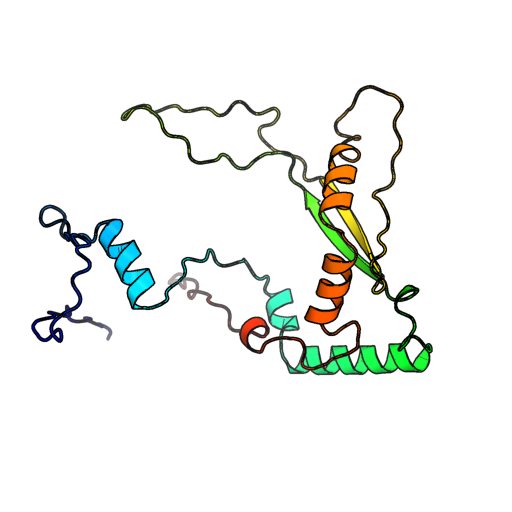 3.951 8.279 -14.172 1.00 70.06 100 LEU A O 1
ATOM 800 N N . MET A 1 101 ? 5.316 6.501 -14.114 1.00 67.12 101 MET A N 1
ATOM 801 C CA . MET A 1 101 ? 6.317 7.091 -14.988 1.00 67.12 101 MET A CA 1
ATOM 802 C C . MET A 1 101 ? 6.054 6.662 -16.427 1.00 67.12 101 MET A C 1
ATOM 804 O O . MET A 1 101 ? 6.045 5.473 -16.734 1.00 67.12 101 MET A O 1
ATOM 808 N N . TYR A 1 102 ? 5.932 7.634 -17.329 1.00 64.25 102 TYR A N 1
ATOM 809 C CA . TYR A 1 102 ? 5.798 7.372 -18.766 1.00 64.25 102 TYR A CA 1
ATOM 810 C C . TYR A 1 102 ? 7.084 6.798 -19.395 1.00 64.25 102 TYR A C 1
ATOM 812 O O . TYR A 1 102 ? 7.064 6.140 -20.434 1.00 64.25 102 TYR A O 1
ATOM 820 N N . VAL A 1 103 ? 8.243 7.041 -18.773 1.00 66.56 103 VAL A N 1
ATOM 821 C CA . VAL A 1 103 ? 9.534 6.596 -19.307 1.00 66.56 103 VAL A CA 1
ATOM 822 C C . VAL A 1 103 ? 9.865 5.198 -18.794 1.00 66.56 103 VAL A C 1
ATOM 824 O O . VAL A 1 103 ? 10.282 5.017 -17.652 1.00 66.56 103 VAL A O 1
ATOM 827 N N . ASN A 1 104 ? 9.760 4.211 -19.685 1.00 66.12 104 ASN A N 1
ATOM 828 C CA . ASN A 1 104 ? 10.181 2.834 -19.423 1.00 66.12 104 ASN A CA 1
ATOM 829 C C . ASN A 1 104 ? 11.636 2.779 -18.949 1.00 66.12 104 ASN A C 1
ATOM 831 O O . ASN A 1 104 ? 12.515 3.368 -19.583 1.00 66.12 104 ASN A O 1
ATOM 835 N N . LYS A 1 105 ? 11.937 2.026 -17.889 1.00 68.75 105 LYS A N 1
ATOM 836 C CA . LYS A 1 105 ? 13.333 1.735 -17.526 1.00 68.75 105 LYS A CA 1
ATOM 837 C C . LYS A 1 105 ? 13.955 0.880 -18.641 1.00 68.75 105 LYS A C 1
ATOM 839 O O . LYS A 1 105 ? 13.319 -0.076 -19.083 1.00 68.75 105 LYS A O 1
ATOM 844 N N . PRO A 1 106 ? 15.146 1.228 -19.163 1.00 70.00 106 PRO A N 1
ATOM 845 C CA . PRO A 1 106 ? 15.769 0.428 -20.209 1.00 70.00 106 PRO A CA 1
ATOM 846 C C . PRO A 1 106 ? 16.050 -0.977 -19.667 1.00 70.00 106 PRO A C 1
ATOM 848 O O . PRO A 1 106 ? 16.668 -1.137 -18.615 1.00 70.00 106 PRO A O 1
ATOM 851 N N . THR A 1 107 ? 15.577 -1.996 -20.376 1.00 72.31 107 THR A N 1
ATOM 852 C CA . THR A 1 107 ? 15.885 -3.390 -20.065 1.00 72.31 107 THR A CA 1
ATOM 853 C C . THR A 1 107 ? 17.279 -3.745 -20.575 1.00 72.31 107 THR A C 1
ATOM 855 O O . THR A 1 107 ? 17.819 -3.106 -21.483 1.00 72.31 107 THR A O 1
ATOM 858 N N . LYS A 1 108 ? 17.894 -4.768 -19.973 1.00 80.31 108 LYS A N 1
ATOM 859 C CA . LYS A 1 108 ? 19.165 -5.303 -20.470 1.00 80.31 108 LYS A CA 1
ATOM 860 C C . LYS A 1 108 ? 18.927 -5.920 -21.848 1.00 80.31 108 LYS A C 1
ATOM 862 O O . LYS A 1 108 ? 18.055 -6.772 -21.988 1.00 80.31 108 LYS A O 1
ATOM 867 N N . ILE A 1 109 ? 19.715 -5.507 -22.837 1.00 80.19 109 ILE A N 1
ATOM 868 C CA . ILE A 1 109 ? 19.665 -6.048 -24.198 1.00 80.19 109 ILE A CA 1
ATOM 869 C C . ILE A 1 109 ? 20.998 -6.696 -24.558 1.00 80.19 109 ILE A C 1
ATOM 871 O O . ILE A 1 109 ? 22.065 -6.221 -24.165 1.00 80.19 109 ILE A O 1
ATOM 875 N N . VAL A 1 110 ? 20.937 -7.797 -25.303 1.00 84.69 110 VAL A N 1
ATOM 876 C CA . VAL A 1 110 ? 22.129 -8.472 -25.822 1.00 84.69 110 VAL A CA 1
ATOM 877 C C . VAL A 1 110 ? 22.596 -7.723 -27.064 1.00 84.69 110 VAL A C 1
ATOM 879 O O . VAL A 1 110 ? 21.815 -7.474 -27.980 1.00 84.69 110 VAL A O 1
ATOM 882 N N . THR A 1 111 ? 23.873 -7.353 -27.108 1.00 87.38 111 THR A N 1
ATOM 883 C CA . THR A 1 111 ? 24.483 -6.723 -28.285 1.00 87.38 111 THR A CA 1
ATOM 884 C C . THR A 1 111 ? 25.828 -7.372 -28.597 1.00 87.38 111 THR A C 1
ATOM 886 O O . THR A 1 111 ? 26.383 -8.095 -27.767 1.00 87.38 111 THR A O 1
ATOM 889 N N . LYS A 1 112 ? 26.342 -7.160 -29.815 1.00 87.81 112 LYS A N 1
ATOM 890 C CA . LYS A 1 112 ? 27.661 -7.673 -30.207 1.00 87.81 112 LYS A CA 1
ATOM 891 C C . LYS A 1 112 ? 28.747 -7.095 -29.291 1.00 87.81 112 LYS A C 1
ATOM 893 O O . LYS A 1 112 ? 28.755 -5.897 -29.006 1.00 87.81 112 LYS A O 1
ATOM 898 N N . MET A 1 113 ? 29.673 -7.955 -28.870 1.00 81.31 113 MET A N 1
ATOM 899 C CA . MET A 1 113 ? 30.814 -7.586 -28.032 1.00 81.31 113 MET A CA 1
ATOM 900 C C . MET A 1 113 ? 31.633 -6.466 -28.702 1.00 81.31 113 MET A C 1
ATOM 902 O O . MET A 1 113 ? 31.895 -6.529 -29.900 1.00 81.31 113 MET A O 1
ATOM 906 N N . GLY A 1 114 ? 31.988 -5.422 -27.943 1.00 87.19 114 GLY A N 1
ATOM 907 C CA . GLY A 1 114 ? 32.729 -4.252 -28.442 1.00 87.19 114 GLY A CA 1
ATOM 908 C C . GLY A 1 114 ? 31.873 -3.075 -28.936 1.00 87.19 114 GLY A C 1
ATOM 909 O O . GLY A 1 114 ? 32.417 -2.024 -29.269 1.00 87.19 114 GLY A O 1
ATOM 910 N N . LYS A 1 115 ? 30.536 -3.185 -28.954 1.00 85.56 115 LYS A N 1
ATOM 911 C CA . LYS A 1 115 ? 29.663 -2.064 -29.337 1.00 85.56 115 LYS A CA 1
ATOM 912 C C . LYS A 1 115 ? 29.543 -1.034 -28.202 1.00 85.56 115 LYS A C 1
ATOM 914 O O . LYS A 1 115 ? 28.857 -1.273 -27.215 1.00 85.56 115 LYS A O 1
ATOM 919 N N . LYS A 1 116 ? 30.184 0.130 -28.371 1.00 82.38 116 LYS A N 1
ATOM 920 C CA . LYS A 1 116 ? 30.212 1.225 -27.377 1.00 82.38 116 LYS A CA 1
ATOM 921 C C . LYS A 1 116 ? 28.887 1.989 -27.251 1.00 82.38 116 LYS A C 1
ATOM 923 O O . LYS A 1 116 ? 28.507 2.367 -26.150 1.00 82.38 116 LYS A O 1
ATOM 928 N N . TYR A 1 117 ? 28.187 2.214 -28.364 1.00 87.31 117 TYR A N 1
ATOM 929 C CA . TYR A 1 117 ? 26.955 3.008 -28.394 1.00 87.31 117 TYR A CA 1
ATOM 930 C C . TYR A 1 117 ? 25.743 2.130 -28.687 1.00 87.31 117 TYR A C 1
ATOM 932 O O . TYR A 1 117 ? 25.618 1.538 -29.763 1.00 87.31 117 TYR A O 1
ATOM 940 N N . VAL A 1 118 ? 24.843 2.051 -27.714 1.00 80.81 118 VAL A N 1
ATOM 941 C CA . VAL A 1 118 ? 23.602 1.287 -27.792 1.00 80.81 118 VAL A CA 1
ATOM 942 C C . VAL A 1 118 ? 22.484 2.191 -27.291 1.00 80.81 118 VAL A C 1
ATOM 944 O O . VAL A 1 118 ? 22.361 2.431 -26.093 1.00 80.81 118 VAL A O 1
ATOM 947 N N . TYR A 1 119 ? 21.694 2.725 -28.219 1.00 80.19 119 TYR A N 1
ATOM 948 C CA . TYR A 1 119 ? 20.612 3.652 -27.903 1.00 80.19 119 TYR A CA 1
ATOM 949 C C . TYR A 1 119 ? 19.271 2.930 -27.878 1.00 80.19 119 TYR A C 1
ATOM 951 O O . TYR A 1 119 ? 18.986 2.088 -28.728 1.00 80.19 119 TYR A O 1
ATOM 959 N N . ASN A 1 120 ? 18.431 3.304 -26.918 1.00 76.75 120 ASN A N 1
ATOM 960 C CA . ASN A 1 120 ? 17.019 2.961 -26.911 1.00 76.75 120 ASN A CA 1
ATOM 961 C C . ASN A 1 120 ? 16.242 4.229 -27.285 1.00 76.75 120 ASN A C 1
ATOM 963 O O . ASN A 1 120 ? 16.253 5.191 -26.517 1.00 76.75 120 ASN A O 1
ATOM 967 N N . ARG A 1 121 ? 15.626 4.256 -28.475 1.00 69.88 121 ARG A N 1
ATOM 968 C CA . ARG A 1 121 ? 14.846 5.412 -28.935 1.00 69.88 121 ARG A CA 1
ATOM 969 C C . ARG A 1 121 ? 13.587 5.517 -28.078 1.00 69.88 121 ARG A C 1
ATOM 971 O O . ARG A 1 121 ? 12.733 4.638 -28.126 1.00 69.88 121 ARG A O 1
ATOM 978 N N . LYS A 1 122 ? 13.476 6.596 -27.308 1.00 65.88 122 LYS A N 1
ATOM 979 C CA . LYS A 1 122 ? 12.301 6.889 -26.482 1.00 65.88 122 LYS A CA 1
ATOM 980 C C . LYS A 1 122 ? 11.587 8.131 -26.983 1.00 65.88 122 LYS A C 1
ATOM 982 O O . LYS A 1 122 ? 12.180 8.962 -27.660 1.00 65.88 122 LYS A O 1
ATOM 987 N N . TYR A 1 123 ? 10.314 8.238 -26.622 1.00 62.75 123 TYR A N 1
ATOM 988 C CA . TYR A 1 123 ? 9.493 9.404 -26.934 1.00 62.75 123 TYR A CA 1
ATOM 989 C C . TYR A 1 123 ? 9.920 10.651 -26.131 1.00 62.75 123 TYR A C 1
ATOM 991 O O . TYR A 1 123 ? 9.793 11.764 -26.623 1.00 62.75 123 TYR A O 1
ATOM 999 N N . ALA A 1 124 ? 10.464 10.470 -24.919 1.00 63.81 124 ALA A N 1
ATOM 1000 C CA . ALA A 1 124 ? 10.989 11.544 -24.073 1.00 63.81 124 ALA A CA 1
ATOM 1001 C C . ALA A 1 124 ? 12.202 11.070 -23.246 1.00 63.81 124 ALA A C 1
ATOM 1003 O O . ALA A 1 124 ? 12.237 9.920 -22.797 1.00 63.81 124 ALA A O 1
ATOM 1004 N N . GLU A 1 125 ? 13.185 11.954 -23.035 1.00 55.69 125 GLU A N 1
ATOM 1005 C CA . GLU A 1 125 ? 14.394 11.683 -22.234 1.00 55.69 125 GLU A CA 1
ATOM 1006 C C . GLU A 1 125 ? 14.135 11.773 -20.720 1.00 55.69 125 GLU A C 1
ATOM 1008 O O . GLU A 1 125 ? 14.642 10.954 -19.952 1.00 55.69 125 GLU A O 1
ATOM 1013 N N . LYS A 1 126 ? 13.296 12.729 -20.295 1.00 57.19 126 LYS A N 1
ATOM 1014 C CA . LYS A 1 126 ? 12.772 12.868 -18.929 1.00 57.19 126 LYS A CA 1
ATOM 1015 C C . LYS A 1 126 ? 11.252 12.747 -18.970 1.00 57.19 126 LYS A C 1
ATOM 1017 O O . LYS A 1 126 ? 10.590 13.476 -19.701 1.00 57.19 126 LYS A O 1
ATOM 1022 N N . GLY A 1 127 ? 10.706 11.802 -18.212 1.00 58.50 127 GLY A N 1
ATOM 1023 C CA . GLY A 1 127 ? 9.263 11.617 -18.098 1.00 58.50 127 GLY A CA 1
ATOM 1024 C C . GLY A 1 127 ? 8.699 12.529 -17.025 1.00 58.50 127 GLY A C 1
ATOM 1025 O O . GLY A 1 127 ? 9.243 12.573 -15.926 1.00 58.50 127 GLY A O 1
ATOM 1026 N N . THR A 1 128 ? 7.603 13.220 -17.319 1.00 60.91 128 THR A N 1
ATOM 1027 C CA . THR A 1 128 ? 6.715 13.731 -16.273 1.00 60.91 128 THR A CA 1
ATOM 1028 C C . THR A 1 128 ? 6.062 12.538 -15.577 1.00 60.91 128 THR A C 1
ATOM 1030 O O . THR A 1 128 ? 5.538 11.651 -16.255 1.00 60.91 128 THR A O 1
ATOM 1033 N N . THR A 1 129 ? 6.121 12.487 -14.247 1.00 64.75 129 THR A N 1
ATOM 1034 C CA . THR A 1 129 ? 5.382 11.489 -13.464 1.00 64.75 129 THR A CA 1
ATOM 1035 C C . THR A 1 129 ? 3.934 11.946 -13.380 1.00 64.75 129 THR A C 1
ATOM 1037 O O . THR A 1 129 ? 3.661 13.014 -12.838 1.00 64.75 129 THR A O 1
ATOM 1040 N N . SER A 1 130 ? 3.018 11.162 -13.939 1.00 69.06 130 SER A N 1
ATOM 1041 C CA . SER A 1 130 ? 1.587 11.359 -13.725 1.00 69.06 130 SER A CA 1
ATOM 1042 C C . SER A 1 130 ? 1.195 10.550 -12.503 1.00 69.06 130 SER A C 1
ATOM 1044 O O . SER A 1 130 ? 1.494 9.358 -12.435 1.00 69.06 130 SER A O 1
ATOM 1046 N N . THR A 1 131 ? 0.561 11.185 -11.529 1.00 70.00 131 THR A N 1
ATOM 1047 C CA . THR A 1 131 ? 0.071 10.492 -10.344 1.00 70.00 131 THR A CA 1
ATOM 1048 C C . THR A 1 131 ? -1.412 10.194 -10.493 1.00 70.00 131 THR A C 1
ATOM 1050 O O . THR A 1 131 ? -2.164 10.963 -11.095 1.00 70.00 131 THR A O 1
ATOM 1053 N N . VAL A 1 132 ? -1.820 9.022 -10.019 1.00 73.94 132 VAL A N 1
ATOM 1054 C CA . VAL A 1 132 ? -3.214 8.581 -10.038 1.00 73.94 132 VAL A CA 1
ATOM 1055 C C . VAL A 1 132 ? -3.588 8.159 -8.631 1.00 73.94 132 VAL A C 1
ATOM 1057 O O . VAL A 1 132 ? -2.892 7.350 -8.018 1.00 73.94 132 VAL A O 1
ATOM 1060 N N . LEU A 1 133 ? -4.694 8.706 -8.134 1.00 81.81 133 LEU A N 1
ATOM 1061 C CA . LEU A 1 133 ? -5.296 8.287 -6.877 1.00 81.81 133 LEU A CA 1
ATOM 1062 C C . LEU A 1 133 ? -6.149 7.041 -7.133 1.00 81.81 133 LEU A C 1
ATOM 1064 O O . LEU A 1 133 ? -7.121 7.089 -7.889 1.00 81.81 133 LEU A O 1
ATOM 1068 N N . ALA A 1 134 ? -5.772 5.919 -6.528 1.00 84.19 134 ALA A N 1
ATOM 1069 C CA . ALA A 1 134 ? -6.549 4.689 -6.548 1.00 84.19 134 ALA A CA 1
ATOM 1070 C C . ALA A 1 134 ? -7.397 4.610 -5.279 1.00 84.19 134 ALA A C 1
ATOM 1072 O O . ALA A 1 134 ? -6.839 4.646 -4.187 1.00 84.19 134 ALA A O 1
ATOM 1073 N N . CYS A 1 135 ? -8.715 4.444 -5.416 1.00 88.88 135 CYS A N 1
ATOM 10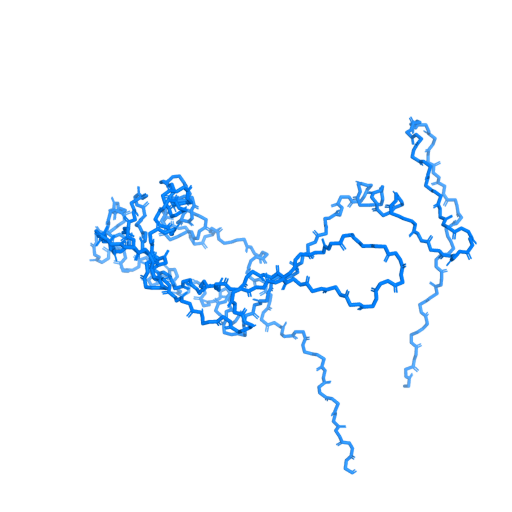74 C CA . CYS A 1 135 ? -9.623 4.276 -4.280 1.00 88.88 135 CYS A CA 1
ATOM 1075 C C . CYS A 1 135 ? -10.354 2.936 -4.368 1.00 88.88 135 CYS A C 1
ATOM 1077 O O . CYS A 1 135 ? -11.005 2.641 -5.374 1.00 88.88 135 CYS A O 1
ATOM 1079 N N . ILE A 1 136 ? -10.267 2.145 -3.302 1.00 92.44 136 ILE A N 1
ATOM 1080 C CA . ILE A 1 136 ? -10.831 0.795 -3.195 1.00 92.44 136 ILE A CA 1
ATOM 1081 C C . ILE A 1 136 ? -11.600 0.650 -1.885 1.00 92.44 136 ILE A C 1
ATOM 1083 O O . ILE A 1 136 ? -11.219 1.245 -0.879 1.00 92.44 136 ILE A O 1
ATOM 1087 N N . ASN A 1 137 ? -12.663 -0.147 -1.874 1.00 94.56 137 ASN A N 1
ATOM 1088 C CA . ASN A 1 137 ? -13.428 -0.428 -0.665 1.00 94.56 137 ASN A CA 1
ATOM 1089 C C . ASN A 1 137 ? -13.162 -1.845 -0.132 1.00 94.56 137 ASN A C 1
ATOM 1091 O O . ASN A 1 137 ? -12.681 -2.718 -0.858 1.00 94.56 137 ASN A O 1
ATOM 1095 N N . ALA A 1 138 ? -13.505 -2.096 1.130 1.00 93.94 138 ALA A N 1
ATOM 1096 C CA . ALA A 1 138 ? -13.297 -3.405 1.749 1.00 93.94 138 ALA A CA 1
ATOM 1097 C C . ALA A 1 138 ? -14.198 -4.513 1.169 1.00 93.94 138 ALA A C 1
ATOM 1099 O O . ALA A 1 138 ? -13.868 -5.691 1.296 1.00 93.94 138 ALA A O 1
ATOM 1100 N N . ALA A 1 139 ? -15.298 -4.158 0.492 1.00 93.12 139 ALA A N 1
ATOM 1101 C CA . ALA A 1 139 ? -16.185 -5.110 -0.184 1.00 93.12 139 ALA A CA 1
ATOM 1102 C C . ALA A 1 139 ? -15.653 -5.592 -1.551 1.00 93.12 139 ALA A C 1
ATOM 1104 O O . ALA A 1 139 ? -16.209 -6.521 -2.132 1.00 93.12 139 ALA A O 1
ATOM 1105 N N . GLY A 1 140 ? -14.574 -4.992 -2.071 1.00 90.81 140 GLY A N 1
ATOM 1106 C CA . GLY A 1 140 ? -13.980 -5.357 -3.362 1.00 90.81 140 GLY A CA 1
ATOM 1107 C C . GLY A 1 140 ? -14.399 -4.487 -4.554 1.00 90.81 140 GLY A C 1
ATOM 1108 O O . GLY A 1 140 ? -14.051 -4.804 -5.689 1.00 90.81 140 GLY A O 1
ATOM 1109 N N . HIS A 1 141 ? -15.119 -3.395 -4.320 1.00 90.75 141 HIS A N 1
ATOM 1110 C CA . HIS A 1 141 ? -15.378 -2.335 -5.289 1.00 90.75 141 HIS A CA 1
ATOM 1111 C C . HIS A 1 141 ? -14.211 -1.343 -5.352 1.00 90.75 141 HIS A C 1
ATOM 1113 O O . HIS A 1 141 ? -13.453 -1.160 -4.398 1.00 90.75 141 HIS A O 1
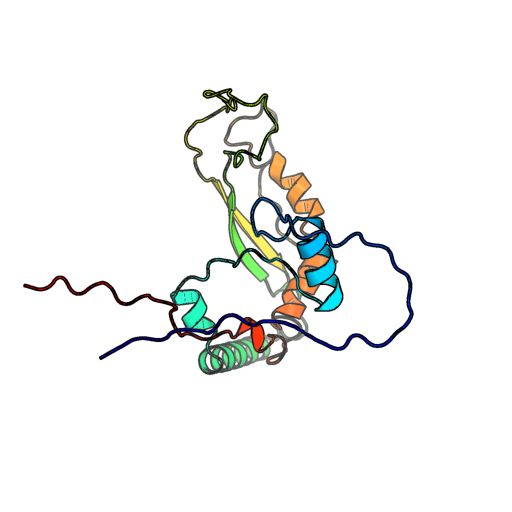ATOM 1119 N N . PHE A 1 142 ? -14.085 -0.657 -6.481 1.00 88.62 142 PHE A N 1
ATOM 1120 C CA . PHE A 1 142 ? -13.116 0.416 -6.671 1.00 88.62 142 PHE A CA 1
ATOM 1121 C C . PHE A 1 142 ? -13.744 1.555 -7.467 1.00 88.62 142 PHE A C 1
ATOM 1123 O O . PHE A 1 142 ? -14.692 1.346 -8.227 1.00 88.62 142 PHE A O 1
ATOM 1130 N N . LEU A 1 143 ? -13.215 2.765 -7.296 1.00 83.94 143 LEU A N 1
ATOM 1131 C CA . LEU A 1 143 ? -13.600 3.900 -8.126 1.00 83.94 143 LEU A CA 1
ATOM 1132 C C . LEU A 1 143 ? -12.751 3.882 -9.402 1.00 83.94 143 LEU A C 1
ATOM 1134 O O . LEU A 1 143 ? -11.520 3.920 -9.303 1.00 83.94 143 LEU A O 1
ATOM 1138 N N . PRO A 1 144 ? -13.361 3.799 -10.598 1.00 73.50 144 PRO A N 1
ATOM 1139 C CA . PRO A 1 144 ? -12.601 3.869 -11.833 1.00 73.50 144 PRO A CA 1
ATOM 1140 C C . PRO A 1 144 ? -11.937 5.250 -11.961 1.00 73.50 144 PRO A C 1
ATOM 1142 O O . PRO A 1 144 ? -12.551 6.257 -11.592 1.00 73.50 144 PRO A O 1
ATOM 1145 N N . PRO A 1 145 ? -10.705 5.328 -12.496 1.00 67.06 145 PRO A N 1
ATOM 1146 C CA . PRO A 1 145 ? -10.078 6.606 -12.802 1.00 67.06 145 PRO A CA 1
ATOM 1147 C C . PRO A 1 145 ? -10.951 7.336 -13.829 1.00 67.06 145 PRO A C 1
ATOM 1149 O O . PRO A 1 145 ? -11.181 6.849 -14.935 1.00 67.06 145 PRO A O 1
ATOM 1152 N N . PHE A 1 146 ? -11.518 8.470 -13.424 1.00 54.09 146 PHE A N 1
ATOM 1153 C CA . PHE A 1 146 ? -12.536 9.179 -14.195 1.00 54.09 146 PHE A CA 1
ATOM 1154 C C . PHE A 1 146 ? -11.936 9.720 -15.496 1.00 54.09 146 PHE A C 1
ATOM 1156 O O . PHE A 1 146 ? -11.095 10.616 -15.437 1.00 54.09 146 PHE A O 1
ATOM 1163 N N . SER A 1 147 ? -12.374 9.206 -16.655 1.00 49.31 147 SER A N 1
ATOM 1164 C CA . SER A 1 147 ? -12.456 9.976 -17.906 1.00 49.31 147 SER A CA 1
ATOM 1165 C C . SER A 1 147 ? -13.024 9.172 -19.097 1.00 49.31 147 SER A C 1
ATOM 1167 O O . SER A 1 147 ? -12.802 7.970 -19.236 1.00 49.31 147 SER A O 1
ATOM 1169 N N . HIS A 1 148 ? -13.771 9.878 -19.953 1.00 37.72 148 HIS A N 1
ATOM 1170 C CA . HIS A 1 148 ? -14.364 9.415 -21.207 1.00 37.72 148 HIS A CA 1
ATOM 1171 C C . HIS A 1 148 ? -13.930 10.368 -22.335 1.00 37.72 148 HIS A C 1
ATOM 1173 O O . HIS A 1 148 ? -14.065 11.584 -22.184 1.00 37.72 148 HIS A O 1
ATOM 1179 N N . ILE A 1 149 ? -13.390 9.854 -23.449 1.00 43.66 149 ILE A N 1
ATOM 1180 C CA . ILE A 1 149 ? -12.816 10.677 -24.528 1.00 43.66 149 ILE A CA 1
ATOM 1181 C C . ILE A 1 149 ? -13.332 10.213 -25.896 1.00 43.66 149 ILE A C 1
ATOM 1183 O O . ILE A 1 149 ? -13.353 9.025 -26.192 1.00 43.66 149 ILE A O 1
ATOM 1187 N N . GLN A 1 150 ? -13.726 11.168 -26.745 1.00 40.44 150 GLN A N 1
ATOM 1188 C CA . GLN A 1 150 ? -14.203 10.957 -28.125 1.00 40.44 150 GLN A CA 1
ATOM 1189 C C . GLN A 1 150 ? -13.214 11.514 -29.181 1.00 40.44 150 GLN A C 1
ATOM 1191 O O . GLN A 1 150 ? -13.621 11.971 -30.246 1.00 40.44 150 GLN A O 1
ATOM 1196 N N . ARG A 1 151 ? -11.907 11.560 -28.882 1.00 52.22 151 ARG A N 1
ATOM 1197 C CA . ARG A 1 151 ? -10.857 12.189 -29.718 1.00 52.22 151 ARG A CA 1
ATOM 1198 C C . ARG A 1 151 ? -9.526 11.422 -29.662 1.00 52.22 151 ARG A C 1
ATOM 1200 O O . ARG A 1 151 ? -9.366 10.522 -28.850 1.00 52.22 151 ARG A O 1
ATOM 1207 N N . VAL A 1 152 ? -8.579 11.798 -30.529 1.00 51.56 152 VAL A N 1
ATOM 1208 C CA . VAL A 1 152 ? -7.239 11.185 -30.649 1.00 51.56 152 VAL A CA 1
ATOM 1209 C C . VAL A 1 152 ? -6.445 11.308 -29.332 1.00 51.56 152 VAL A C 1
ATOM 1211 O O . VAL A 1 152 ? -6.363 12.422 -28.808 1.00 51.56 152 VAL A O 1
ATOM 1214 N N . PRO A 1 153 ? -5.831 10.215 -28.828 1.00 55.53 153 PRO A N 1
ATOM 1215 C CA . PRO A 1 153 ? -5.195 10.190 -27.515 1.00 55.53 153 PRO A CA 1
ATOM 1216 C C . PRO A 1 153 ? -3.928 11.060 -27.432 1.00 55.53 153 PRO A C 1
ATOM 1218 O O . PRO A 1 153 ? -3.010 10.988 -28.250 1.00 55.53 153 PRO A O 1
ATOM 1221 N N . THR A 1 154 ? -3.874 11.872 -26.388 1.00 63.00 154 THR A N 1
ATOM 1222 C CA . THR A 1 154 ? -2.842 12.813 -25.958 1.00 63.00 154 THR A CA 1
ATOM 1223 C C . THR A 1 154 ? -2.269 12.372 -24.607 1.00 63.00 154 THR A C 1
ATOM 1225 O O . THR A 1 154 ? -2.773 11.459 -23.962 1.00 63.00 154 THR A O 1
ATOM 1228 N N . ARG A 1 155 ? -1.226 13.047 -24.102 1.00 58.03 155 ARG A N 1
ATOM 1229 C CA . ARG A 1 155 ? -0.665 12.772 -22.758 1.00 58.03 155 ARG A CA 1
ATOM 1230 C C . ARG A 1 155 ? -1.687 12.869 -21.611 1.00 58.03 155 ARG A C 1
ATOM 1232 O O . ARG A 1 155 ? -1.431 12.352 -20.531 1.00 58.03 155 ARG A O 1
ATOM 1239 N N . PHE A 1 156 ? -2.803 13.562 -21.831 1.00 59.38 156 PHE A N 1
ATOM 1240 C CA . PHE A 1 156 ? -3.891 13.695 -20.862 1.00 59.38 156 PHE A CA 1
ATOM 1241 C C . PHE A 1 156 ? -4.819 12.472 -20.853 1.00 59.38 156 PHE A C 1
ATOM 1243 O O . PHE A 1 156 ? -5.572 12.278 -19.903 1.00 59.38 156 PHE A O 1
ATOM 1250 N N . ASP A 1 157 ? -4.676 11.601 -21.850 1.00 64.06 157 ASP A N 1
ATOM 1251 C CA . ASP A 1 157 ? -5.500 10.417 -22.080 1.00 64.06 157 ASP A CA 1
ATOM 1252 C C . ASP A 1 157 ? -4.844 9.154 -21.467 1.00 64.06 157 ASP A C 1
ATOM 1254 O O . ASP A 1 157 ? -5.204 8.018 -21.752 1.00 64.06 157 ASP A O 1
ATOM 1258 N N . PHE A 1 158 ? -3.867 9.352 -20.568 1.00 66.06 158 PHE A N 1
ATOM 1259 C CA . PHE A 1 158 ? -3.050 8.313 -19.928 1.00 66.06 158 PHE A CA 1
ATOM 1260 C C . PHE A 1 158 ? -3.841 7.317 -19.055 1.00 66.06 158 PHE A C 1
ATOM 1262 O O . PHE A 1 158 ? -3.783 6.115 -19.292 1.00 66.06 158 PHE A O 1
ATOM 1269 N N . HIS A 1 159 ? -4.634 7.795 -18.095 1.00 63.84 159 HIS A N 1
ATOM 1270 C CA . HIS A 1 159 ? -6.063 7.635 -18.283 1.00 63.84 159 HIS A CA 1
ATOM 1271 C C . HIS A 1 159 ? -6.633 6.311 -18.808 1.00 63.84 159 HIS A C 1
ATOM 1273 O O . HIS A 1 159 ? -6.888 5.344 -18.095 1.00 63.84 159 HIS A O 1
ATOM 1279 N N . GLU A 1 160 ? -6.888 6.347 -20.110 1.00 64.94 160 GLU A N 1
ATOM 1280 C CA . GLU A 1 160 ? -7.581 5.343 -20.892 1.00 64.94 160 GLU A CA 1
ATOM 1281 C C . GLU A 1 160 ? -6.770 4.052 -20.980 1.00 64.94 160 GLU A C 1
ATOM 1283 O O . GLU A 1 160 ? -7.329 2.960 -20.913 1.00 64.94 160 GLU A O 1
ATOM 1288 N N . PHE A 1 161 ? -5.439 4.159 -21.030 1.00 70.44 161 PHE A N 1
ATOM 1289 C CA . PHE A 1 161 ? -4.547 3.001 -20.954 1.00 70.44 161 PHE A CA 1
ATOM 1290 C C . PHE A 1 161 ? -4.513 2.381 -19.559 1.00 70.44 161 PHE A C 1
ATOM 1292 O O . PHE A 1 161 ? -4.243 1.186 -19.423 1.00 70.44 161 PHE A O 1
ATOM 1299 N N . LEU A 1 162 ? -4.785 3.171 -18.520 1.00 74.62 162 LEU A N 1
ATOM 1300 C CA . LEU A 1 162 ? -4.805 2.674 -17.153 1.00 74.62 162 LEU A CA 1
ATOM 1301 C C . LEU A 1 162 ? -6.079 1.931 -16.822 1.00 74.62 162 LEU A C 1
ATOM 1303 O O . LEU A 1 162 ? -5.983 0.913 -16.151 1.00 74.62 162 LEU A O 1
ATOM 1307 N N . THR A 1 163 ? -7.237 2.365 -17.312 1.00 76.38 163 THR A N 1
ATOM 1308 C CA . THR A 1 163 ? -8.523 1.700 -17.063 1.00 76.38 163 THR A CA 1
ATOM 1309 C C . THR A 1 163 ? -8.493 0.175 -17.272 1.00 76.38 163 THR A C 1
ATOM 1311 O O . THR A 1 163 ? -8.880 -0.540 -16.345 1.00 76.38 163 THR A O 1
ATOM 1314 N N . PRO A 1 164 ? -8.002 -0.383 -18.401 1.00 80.25 164 PRO A N 1
ATOM 1315 C CA . PRO A 1 164 ? -7.957 -1.834 -18.595 1.00 80.25 164 PRO A CA 1
ATOM 1316 C C . PRO A 1 164 ? -6.954 -2.527 -17.664 1.00 80.25 164 PRO A C 1
ATOM 1318 O O . PRO A 1 164 ? -7.188 -3.656 -17.234 1.00 80.25 164 PRO A O 1
ATOM 1321 N N . VAL A 1 165 ? -5.846 -1.861 -17.320 1.00 80.38 165 VAL A N 1
ATOM 1322 C CA . VAL A 1 165 ? -4.873 -2.383 -16.349 1.00 80.38 165 VAL A CA 1
ATOM 1323 C C . VAL A 1 165 ? -5.478 -2.387 -14.948 1.00 80.38 165 VAL A C 1
ATOM 1325 O O . VAL A 1 165 ? -5.390 -3.406 -14.270 1.00 80.38 165 VAL A O 1
ATOM 1328 N N . TYR A 1 166 ? -6.156 -1.305 -14.561 1.00 79.19 166 TYR A N 1
ATOM 1329 C CA . TYR A 1 166 ? -6.872 -1.153 -13.297 1.00 79.19 166 TYR A CA 1
ATOM 1330 C C . TYR A 1 166 ? -7.932 -2.236 -13.138 1.00 79.19 166 TYR A C 1
ATOM 1332 O O . TYR A 1 166 ? -7.924 -2.957 -12.149 1.00 79.19 166 TYR A O 1
ATOM 1340 N N . MET A 1 167 ? -8.788 -2.418 -14.143 1.00 80.50 167 MET A N 1
ATOM 1341 C CA . MET A 1 167 ? -9.810 -3.470 -14.161 1.00 80.50 167 MET A CA 1
ATOM 1342 C C . MET A 1 167 ? -9.212 -4.873 -13.988 1.00 80.50 167 MET A C 1
ATOM 1344 O O . MET A 1 167 ? -9.807 -5.738 -13.350 1.00 80.50 167 MET A O 1
ATOM 1348 N N . LYS A 1 168 ? -8.012 -5.107 -14.533 1.00 85.75 168 LYS A N 1
ATOM 1349 C CA . LYS A 1 168 ? -7.320 -6.395 -14.430 1.00 85.75 168 LYS A CA 1
ATOM 1350 C C . LYS A 1 168 ? -6.595 -6.586 -13.094 1.00 85.75 168 LYS A C 1
ATOM 1352 O O . LYS A 1 168 ? -6.476 -7.719 -12.632 1.00 85.75 168 LYS A O 1
ATOM 1357 N N . SER A 1 169 ? -6.078 -5.519 -12.486 1.00 82.69 169 SER A N 1
ATOM 1358 C CA . SER A 1 169 ? -5.334 -5.582 -11.222 1.00 82.69 169 SER A CA 1
ATOM 1359 C C . SER A 1 169 ? -6.246 -5.532 -9.997 1.00 82.69 169 SER A C 1
ATOM 1361 O O . SER A 1 169 ? -6.057 -6.311 -9.061 1.00 82.69 169 SER A O 1
ATOM 1363 N N . PHE A 1 170 ? -7.254 -4.662 -10.011 1.00 85.62 170 PHE A N 1
ATOM 1364 C CA . PHE A 1 170 ? -8.199 -4.417 -8.921 1.00 85.62 170 PHE A CA 1
ATOM 1365 C C . PHE A 1 170 ? -9.402 -5.360 -8.997 1.00 85.62 170 PHE A C 1
ATOM 1367 O O . PHE A 1 170 ? -10.557 -4.945 -9.010 1.00 85.62 170 PHE A O 1
ATOM 1374 N N . THR A 1 171 ? -9.124 -6.662 -9.047 1.00 91.00 171 THR A N 1
ATOM 1375 C CA . THR A 1 171 ? -10.178 -7.669 -8.888 1.00 91.00 171 THR A CA 1
ATOM 1376 C C . THR A 1 171 ? -10.687 -7.667 -7.440 1.00 91.00 171 THR A C 1
ATOM 1378 O O . THR A 1 171 ? -9.888 -7.431 -6.524 1.00 91.00 171 THR A O 1
ATOM 1381 N N . PRO A 1 172 ? -11.970 -7.989 -7.188 1.00 92.06 172 PRO A N 1
ATOM 1382 C CA . PRO A 1 172 ? -12.511 -8.047 -5.830 1.00 92.06 172 PRO A CA 1
ATOM 1383 C C . PRO A 1 172 ? -11.683 -8.939 -4.900 1.00 92.06 172 PRO A C 1
ATOM 1385 O O . PRO A 1 172 ? -11.391 -8.563 -3.770 1.00 92.06 172 PRO A O 1
ATOM 1388 N N . SER A 1 173 ? -11.205 -10.085 -5.396 1.00 92.81 173 SER A N 1
ATOM 1389 C CA . SER A 1 173 ? -10.352 -10.998 -4.628 1.00 92.81 173 SER A CA 1
ATOM 1390 C C . SER A 1 173 ? -9.018 -10.368 -4.217 1.00 92.81 173 SER A C 1
ATOM 1392 O O . SER A 1 173 ? -8.577 -10.566 -3.085 1.00 92.81 173 SER A O 1
ATOM 1394 N N . ASN A 1 174 ? -8.384 -9.594 -5.105 1.00 92.12 174 ASN A N 1
ATOM 1395 C CA . ASN A 1 174 ? -7.140 -8.890 -4.789 1.00 92.12 174 ASN A CA 1
ATOM 1396 C C . ASN A 1 174 ? -7.377 -7.768 -3.775 1.00 92.12 174 ASN A C 1
ATOM 1398 O O . ASN A 1 174 ? -6.586 -7.622 -2.844 1.00 92.12 174 ASN A O 1
ATOM 1402 N N . ILE A 1 175 ? -8.465 -7.008 -3.936 1.00 92.38 175 ILE A N 1
ATOM 1403 C CA . ILE A 1 175 ? -8.834 -5.914 -3.032 1.00 92.38 175 ILE A CA 1
ATOM 1404 C C . ILE A 1 175 ? -9.123 -6.459 -1.630 1.00 92.38 175 ILE A C 1
ATOM 1406 O O . ILE A 1 175 ? -8.452 -6.071 -0.674 1.00 92.38 175 ILE A O 1
ATOM 1410 N N . ILE A 1 176 ? -10.052 -7.412 -1.513 1.00 94.12 176 ILE A N 1
ATOM 1411 C CA . ILE A 1 176 ? -10.431 -8.039 -0.238 1.00 94.12 176 ILE A CA 1
ATOM 1412 C C . ILE A 1 176 ? -9.208 -8.706 0.405 1.00 94.12 176 ILE A C 1
ATOM 1414 O O . ILE A 1 176 ? -8.967 -8.568 1.604 1.00 94.12 176 ILE A O 1
ATOM 1418 N N . GLY A 1 177 ? -8.383 -9.390 -0.395 1.00 93.00 177 GLY A N 1
ATOM 1419 C CA . GLY A 1 177 ? -7.124 -9.970 0.067 1.00 93.00 177 GLY A CA 1
ATOM 1420 C C . GLY A 1 177 ? -6.146 -8.925 0.613 1.00 93.00 177 GLY A C 1
ATOM 1421 O O . GLY A 1 177 ? -5.451 -9.200 1.590 1.00 93.00 177 GLY A O 1
ATOM 1422 N N . GLY A 1 178 ? -6.111 -7.729 0.020 1.00 91.62 178 GLY A N 1
ATOM 1423 C CA . GLY A 1 178 ? -5.340 -6.585 0.502 1.00 91.62 178 GLY A CA 1
ATOM 1424 C C . GLY A 1 178 ? -5.786 -6.126 1.890 1.00 91.62 178 GLY A C 1
ATOM 1425 O O . GLY A 1 178 ? -4.966 -6.107 2.805 1.00 91.62 178 GLY A O 1
ATOM 1426 N N . PHE A 1 179 ? -7.082 -5.847 2.070 1.00 93.88 179 PHE A N 1
ATOM 1427 C CA . PHE A 1 179 ? -7.650 -5.457 3.371 1.00 93.88 179 PHE A CA 1
ATOM 1428 C C . PHE A 1 179 ? -7.452 -6.524 4.454 1.00 93.88 179 PHE A C 1
ATOM 1430 O O . PHE A 1 179 ? -7.135 -6.203 5.601 1.00 93.88 179 PHE A O 1
ATOM 1437 N N . ARG A 1 180 ? -7.572 -7.804 4.083 1.00 93.00 180 ARG A N 1
ATOM 1438 C CA . ARG A 1 180 ? -7.358 -8.922 5.005 1.00 93.00 180 ARG A CA 1
ATOM 1439 C C . ARG A 1 180 ? -5.903 -9.023 5.461 1.00 93.00 180 ARG A C 1
ATOM 1441 O O . ARG A 1 180 ? -5.654 -9.301 6.629 1.00 93.00 180 ARG A O 1
ATOM 1448 N N . LYS A 1 181 ? -4.940 -8.817 4.556 1.00 90.50 181 LYS A N 1
ATOM 1449 C CA . LYS A 1 181 ? -3.501 -8.864 4.880 1.00 90.50 181 LYS A CA 1
ATOM 1450 C C . LYS A 1 181 ? -3.070 -7.731 5.801 1.00 90.50 181 LYS A C 1
ATOM 1452 O O . LYS A 1 181 ? -2.193 -7.937 6.629 1.00 90.50 181 LYS A O 1
ATOM 1457 N N . THR A 1 182 ? -3.664 -6.551 5.651 1.00 89.62 182 THR A N 1
ATOM 1458 C CA . THR A 1 182 ? -3.385 -5.417 6.539 1.00 89.62 182 THR A CA 1
ATOM 1459 C C . THR A 1 182 ? -4.152 -5.505 7.854 1.00 89.62 182 THR A C 1
ATOM 1461 O O . THR A 1 182 ? -3.881 -4.719 8.753 1.00 89.62 182 THR A O 1
ATOM 1464 N N . GLY A 1 183 ? -5.117 -6.420 7.989 1.00 91.44 183 GLY A N 1
ATOM 1465 C CA . GLY A 1 183 ? -5.952 -6.529 9.187 1.00 91.44 183 GLY A CA 1
ATOM 1466 C C . GLY A 1 183 ? -6.845 -5.314 9.422 1.00 91.44 183 GLY A C 1
ATOM 1467 O O . GLY A 1 183 ? -7.316 -5.125 10.538 1.00 91.44 183 GLY A O 1
ATOM 1468 N N . ILE A 1 184 ? -7.054 -4.480 8.397 1.00 92.69 184 ILE A N 1
ATOM 1469 C CA . ILE A 1 184 ? -7.996 -3.355 8.453 1.00 92.69 184 ILE A CA 1
ATOM 1470 C C . ILE A 1 184 ? -9.425 -3.894 8.371 1.00 92.69 184 ILE A C 1
ATOM 1472 O O . ILE A 1 184 ? -10.296 -3.442 9.108 1.00 92.69 184 ILE A O 1
ATOM 1476 N N . TYR A 1 185 ? -9.661 -4.868 7.482 1.00 92.81 185 TYR A N 1
ATOM 1477 C CA . TYR A 1 185 ? -10.958 -5.521 7.348 1.00 92.81 185 TYR A CA 1
ATOM 1478 C C . TYR A 1 185 ? -10.836 -6.993 6.899 1.00 92.81 185 TYR A C 1
ATOM 1480 O O . TYR A 1 185 ? -10.250 -7.259 5.846 1.00 92.81 185 TYR A O 1
ATOM 1488 N N . PRO A 1 186 ? -11.417 -7.959 7.637 1.00 92.88 186 PRO A N 1
ATOM 1489 C CA . PRO A 1 186 ? -11.917 -7.823 9.007 1.00 92.88 186 PRO A CA 1
ATOM 1490 C C . PRO A 1 186 ? -10.809 -7.340 9.949 1.00 92.88 186 PRO A C 1
ATOM 1492 O O . PRO A 1 186 ? -9.631 -7.622 9.708 1.00 92.88 186 PRO A O 1
ATOM 1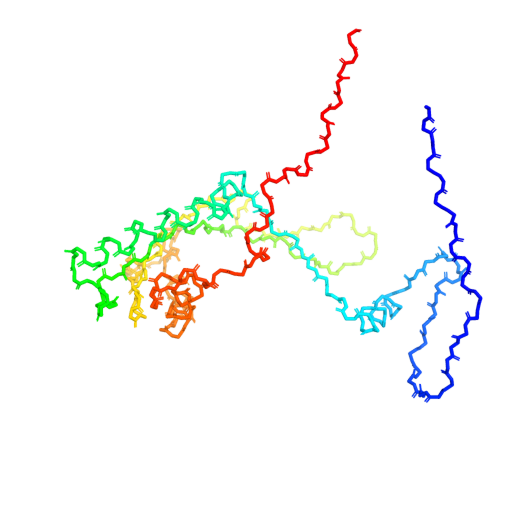495 N N . LEU A 1 187 ? -11.183 -6.607 10.998 1.00 92.50 187 LEU A N 1
ATOM 1496 C CA . LEU A 1 187 ? -10.216 -6.063 11.945 1.00 92.50 187 LEU A CA 1
ATOM 1497 C C . LEU A 1 187 ? -9.416 -7.205 12.594 1.00 92.50 187 LEU A C 1
ATOM 1499 O O . LEU A 1 187 ? -9.980 -8.088 13.237 1.00 92.50 187 LEU A O 1
ATOM 1503 N N . ASN A 1 188 ? -8.096 -7.191 12.422 1.00 91.12 188 ASN A N 1
ATOM 1504 C CA . ASN A 1 188 ? -7.192 -8.160 13.030 1.00 91.12 188 ASN A CA 1
ATOM 1505 C C . ASN A 1 188 ? -5.845 -7.502 13.347 1.00 91.12 188 ASN A C 1
ATOM 1507 O O . ASN A 1 188 ? -5.010 -7.309 12.464 1.00 91.12 188 ASN A O 1
ATOM 1511 N N . LYS A 1 189 ? -5.613 -7.235 14.635 1.00 88.56 189 LYS A N 1
ATOM 1512 C CA . LYS A 1 189 ? -4.394 -6.582 15.142 1.00 88.56 189 LYS A CA 1
ATOM 1513 C C . LYS A 1 189 ? -3.119 -7.402 14.893 1.00 88.56 189 LYS A C 1
ATOM 1515 O O . LYS A 1 189 ? -2.030 -6.847 14.836 1.00 88.56 189 LYS A O 1
ATOM 1520 N N . ASN A 1 190 ? -3.257 -8.714 14.694 1.00 85.56 190 ASN A N 1
ATOM 1521 C CA . ASN A 1 190 ? -2.148 -9.648 14.482 1.00 85.56 190 ASN A CA 1
ATOM 1522 C C . ASN A 1 190 ? -1.946 -10.011 13.000 1.00 85.56 190 ASN A C 1
ATOM 1524 O O . ASN A 1 190 ? -1.274 -10.994 12.693 1.00 85.56 190 ASN A O 1
ATOM 1528 N N . ALA A 1 191 ? -2.563 -9.279 12.066 1.00 85.38 191 ALA A N 1
ATOM 1529 C CA . ALA A 1 191 ? -2.448 -9.586 10.639 1.00 85.38 191 ALA A CA 1
ATOM 1530 C C . ALA A 1 191 ? -1.048 -9.298 10.069 1.00 85.38 191 ALA A C 1
ATOM 1532 O O . ALA A 1 191 ? -0.622 -9.954 9.116 1.00 85.38 191 ALA A O 1
ATOM 1533 N N . LEU A 1 192 ? -0.330 -8.330 10.647 1.00 81.19 192 LEU A N 1
ATOM 1534 C CA . LEU A 1 192 ? 1.011 -7.959 10.209 1.00 81.19 192 LEU A CA 1
ATOM 1535 C C . LEU A 1 192 ? 2.044 -8.960 10.735 1.00 81.19 192 LEU A C 1
ATOM 1537 O O . LEU A 1 192 ? 2.141 -9.217 11.933 1.00 81.19 192 LEU A O 1
ATOM 1541 N N . CYS A 1 193 ? 2.841 -9.516 9.824 1.00 73.12 193 CYS A N 1
ATOM 1542 C CA . CYS A 1 193 ? 3.951 -10.388 10.186 1.00 73.12 193 CYS A CA 1
ATOM 1543 C C . CYS A 1 193 ? 5.024 -9.587 10.936 1.00 73.12 193 CYS A C 1
ATOM 1545 O O . CYS A 1 193 ? 5.362 -8.483 10.514 1.00 73.12 193 CYS A O 1
ATOM 1547 N N . SER A 1 194 ? 5.621 -10.157 11.984 1.00 68.31 194 SER A N 1
ATOM 1548 C CA . SER A 1 194 ? 6.738 -9.544 12.720 1.00 68.31 194 SER A CA 1
ATOM 1549 C C . SER A 1 194 ? 7.938 -9.202 11.826 1.00 68.31 194 SER A C 1
ATOM 1551 O O . SER A 1 194 ? 8.665 -8.256 12.107 1.00 68.31 194 SER A O 1
ATOM 1553 N N . GLU A 1 195 ? 8.105 -9.908 10.705 1.00 69.81 195 GLU A N 1
ATOM 1554 C CA . GLU A 1 195 ? 9.099 -9.610 9.666 1.00 69.81 195 GLU A CA 1
ATOM 1555 C C . GLU A 1 195 ? 8.796 -8.306 8.910 1.00 69.81 195 GLU A C 1
ATOM 1557 O O . GLU A 1 195 ? 9.712 -7.630 8.453 1.00 69.81 195 GLU A O 1
ATOM 1562 N N . ALA A 1 196 ? 7.520 -7.930 8.780 1.00 66.88 196 ALA A N 1
ATOM 1563 C CA . ALA A 1 196 ? 7.096 -6.665 8.176 1.00 66.88 196 ALA A CA 1
ATOM 1564 C C . ALA A 1 196 ? 7.237 -5.474 9.144 1.00 66.88 196 ALA A C 1
ATOM 1566 O O . ALA A 1 196 ? 7.291 -4.331 8.701 1.00 66.88 196 ALA A O 1
ATOM 1567 N N . ILE A 1 197 ? 7.362 -5.751 10.447 1.00 69.25 197 ILE A N 1
ATOM 1568 C CA . ILE A 1 197 ? 7.624 -4.797 11.543 1.00 69.25 197 ILE A CA 1
ATOM 1569 C C . ILE A 1 197 ? 9.155 -4.532 11.657 1.00 69.25 197 ILE A C 1
ATOM 1571 O O . ILE A 1 197 ? 9.652 -4.026 12.659 1.00 69.25 197 ILE A O 1
ATOM 1575 N N . ALA A 1 198 ? 9.938 -4.901 10.627 1.00 57.84 198 ALA A N 1
ATOM 1576 C CA . ALA A 1 198 ? 11.404 -4.845 10.595 1.00 57.84 198 ALA A CA 1
ATOM 1577 C C . ALA A 1 198 ? 11.986 -3.483 11.039 1.00 57.84 198 ALA A C 1
ATOM 1579 O O . ALA A 1 198 ? 11.398 -2.428 10.794 1.00 57.84 198 ALA A O 1
ATOM 1580 N N . PRO A 1 199 ? 13.154 -3.509 11.708 1.00 53.44 199 PRO A N 1
ATOM 1581 C CA . PRO A 1 199 ? 13.481 -2.592 12.786 1.00 53.44 199 PRO A CA 1
ATOM 1582 C C . PRO A 1 199 ? 13.744 -1.176 12.282 1.00 53.44 199 PRO A C 1
ATOM 1584 O O . PRO A 1 199 ? 14.387 -0.961 11.257 1.00 53.44 199 PRO A O 1
ATOM 1587 N N . SER A 1 200 ? 13.340 -0.204 13.094 1.00 53.12 200 SER A N 1
ATOM 1588 C CA . SER A 1 200 ? 13.631 1.231 12.974 1.00 53.12 200 SER A CA 1
ATOM 1589 C C . SER A 1 200 ? 15.129 1.587 12.961 1.00 53.12 200 SER A C 1
ATOM 1591 O O . SER A 1 200 ? 15.488 2.764 12.925 1.00 53.12 200 SER A O 1
ATOM 1593 N N . THR A 1 201 ? 16.024 0.597 12.998 1.00 51.81 201 THR A N 1
ATOM 1594 C CA . THR A 1 201 ? 17.471 0.790 12.974 1.00 51.81 201 THR A CA 1
ATOM 1595 C C . THR A 1 201 ? 17.947 1.083 11.556 1.00 51.81 201 THR A C 1
ATOM 1597 O O . THR A 1 201 ? 18.043 0.190 10.710 1.00 51.81 201 THR A O 1
ATOM 1600 N N . LEU A 1 202 ? 18.272 2.353 11.316 1.00 51.47 202 LEU A N 1
ATOM 1601 C CA . LEU A 1 202 ? 18.930 2.823 10.103 1.00 51.47 202 LEU A CA 1
ATOM 1602 C C . LEU A 1 202 ? 20.228 2.037 9.872 1.00 51.47 202 LEU A C 1
ATOM 1604 O O . LEU A 1 202 ? 21.093 1.970 10.742 1.00 51.47 202 LEU A O 1
ATOM 1608 N N . SER A 1 203 ? 20.385 1.461 8.679 1.00 51.81 203 SER A N 1
ATOM 1609 C CA . SER A 1 203 ? 21.659 0.888 8.220 1.00 51.81 203 SER A CA 1
ATOM 1610 C C . SER A 1 203 ? 22.593 1.990 7.707 1.00 51.81 203 SER A C 1
ATOM 1612 O O . SER A 1 203 ? 23.183 1.864 6.631 1.00 51.81 203 SER A O 1
ATOM 1614 N N . ASP A 1 204 ? 22.688 3.100 8.436 1.00 46.38 204 ASP A N 1
ATOM 1615 C CA . ASP A 1 204 ? 23.555 4.201 8.048 1.00 46.38 204 ASP A CA 1
ATOM 1616 C C . ASP A 1 204 ? 25.003 3.800 8.331 1.00 46.38 204 ASP A C 1
ATOM 1618 O O . ASP A 1 204 ? 25.399 3.505 9.460 1.00 46.38 204 ASP A O 1
ATOM 1622 N N . LYS A 1 205 ? 25.821 3.781 7.275 1.00 49.97 205 LYS A N 1
ATOM 1623 C CA . LYS A 1 205 ? 27.271 3.860 7.450 1.00 49.97 205 LYS A CA 1
ATOM 1624 C C . LYS A 1 205 ? 27.553 5.210 8.115 1.00 49.97 205 LYS A C 1
ATOM 1626 O O . LYS A 1 205 ? 27.007 6.204 7.632 1.00 49.97 205 LYS A O 1
ATOM 1631 N N . PRO A 1 206 ? 28.382 5.280 9.171 1.00 46.34 206 PRO A N 1
ATOM 1632 C CA . PRO A 1 206 ? 28.728 6.562 9.764 1.00 46.34 206 PRO A CA 1
ATOM 1633 C C . PRO A 1 206 ? 29.295 7.473 8.673 1.00 46.34 206 PRO A C 1
ATOM 1635 O O . PRO A 1 206 ? 30.165 7.059 7.900 1.00 46.34 206 PRO A O 1
ATOM 1638 N N . VAL A 1 207 ? 28.753 8.691 8.584 1.00 47.84 207 VAL A N 1
ATOM 1639 C CA . VAL A 1 207 ? 29.312 9.759 7.751 1.00 47.84 207 VAL A CA 1
ATOM 1640 C C . VAL A 1 207 ? 30.777 9.906 8.169 1.00 47.84 207 VAL A C 1
ATOM 1642 O O . VAL A 1 207 ? 31.023 10.039 9.370 1.00 47.84 207 VAL A O 1
ATOM 1645 N N . PRO A 1 208 ? 31.756 9.816 7.250 1.00 46.97 208 PRO A N 1
ATOM 1646 C CA . PRO A 1 208 ? 33.147 10.031 7.611 1.00 46.97 208 PRO A CA 1
ATOM 1647 C C . PRO A 1 208 ? 33.255 11.431 8.202 1.00 46.97 208 PRO A C 1
ATOM 1649 O O . PRO A 1 208 ? 33.003 12.414 7.510 1.00 46.97 208 PRO A O 1
ATOM 1652 N N . THR A 1 209 ? 33.565 11.514 9.492 1.00 52.75 209 THR A N 1
ATOM 1653 C CA . THR A 1 209 ? 33.879 12.782 10.134 1.00 52.75 209 THR A CA 1
ATOM 1654 C C . THR A 1 209 ? 35.102 13.339 9.417 1.00 52.75 209 THR A C 1
ATOM 1656 O O . THR A 1 209 ? 36.185 12.758 9.514 1.00 52.75 209 THR A O 1
ATOM 1659 N N . GLU A 1 210 ? 34.923 14.411 8.644 1.00 48.81 210 GLU A N 1
ATOM 1660 C CA . GLU A 1 210 ? 36.045 15.179 8.113 1.00 48.81 210 GLU A CA 1
ATOM 1661 C C . GLU A 1 210 ? 36.883 15.636 9.311 1.00 48.81 210 GLU A C 1
ATOM 1663 O O . GLU A 1 210 ? 36.390 16.302 10.223 1.00 48.81 210 GLU A O 1
ATOM 1668 N N . GLN A 1 211 ? 38.127 15.162 9.355 1.00 42.62 211 GLN A N 1
ATOM 1669 C CA . GLN A 1 211 ? 39.102 15.578 10.351 1.00 42.62 211 GLN A CA 1
ATOM 1670 C C . GLN A 1 211 ? 39.478 17.025 10.028 1.00 42.62 211 GLN A C 1
ATOM 1672 O O . GLN A 1 211 ? 40.043 17.286 8.966 1.00 42.62 211 GLN A O 1
ATOM 1677 N N . VAL A 1 212 ? 39.088 17.934 10.924 1.00 42.34 212 VAL A N 1
ATOM 1678 C CA . VAL A 1 212 ? 39.556 19.327 10.978 1.00 42.34 212 VAL A CA 1
ATOM 1679 C C . VAL A 1 212 ? 41.035 19.355 11.339 1.00 42.34 212 VAL A C 1
ATOM 1681 O O . VAL A 1 212 ? 41.422 18.568 12.236 1.00 42.34 212 VAL A O 1
#

Radius of gyration: 26.16 Å; chains: 1; bounding box: 65×61×50 Å

Sequence (212 aa):
MYLLEIWTISCKKHLPTTTTISFSCVLNTRKGSAGWNWLVGYKERYGLSLRTPENLSSGRAICSNPTILADFYENLETILLTHDLVDRPDKIWNGDETGLMYVNKPTKIVTKMGKKYVYNRKYAEKGTTSTVLACINAAGHFLPPFSHIQRVPTRFDFHEFLTPVYMKSFTPSNIIGGFRKTGIYPLNKNALCSEAIAPSTLSDKPVPTEQV

Secondary structure (DSSP, 8-state):
--------------PPS----------BTTTTB--HHHHHHHHHHTT----PPPPPPHHHHHHTSHHHHHHHHHHHHHHHHHTT-TT-GGG-EEEEEEEEESSPPPPP----TT--------S-SSPPEEEEEEEEETTS-EE-------S---GGGHHHHHHHHHHHH--HHHHHHHHHHHTTTTT-TT-S-TTTT--S---PPPP-----

Foldseek 3Di:
DDDDDDDDDDDDDDDDDDDDDPPPQDAPPVVNHGDPSVVVVVCVVVVHDDDDDDDDDLVNLVCLALVNLVVVLVVLVVVCVVVVNLPPQVPAKDKDKDWDWPDDDDDDDDDDPPDPDDDDDDPDPHTDTDIDIWMATLQLDTDARDDDDPDDDDPVVVVVVVRVVCVVCSGSCNSNVVCQQSCSVNNDSPSDDVVSSPHSDDPDDPDPPDDD

Organism: NCBI:txid405034